Protein AF-0000000070119439 (afdb_homodimer)

Organism: Actinoplanes teichomyceticus (NCBI:txid1867)

Structure (mmCIF, N/CA/C/O backbone):
data_AF-0000000070119439-model_v1
#
loop_
_entity.id
_entity.type
_entity.pdbx_description
1 polymer 'PAS domain-containing protein'
#
loop_
_atom_site.group_PDB
_atom_site.id
_atom_site.type_symbol
_atom_site.label_atom_id
_atom_site.label_alt_id
_atom_site.label_comp_id
_atom_site.label_asym_id
_atom_site.label_entity_id
_atom_site.label_seq_id
_atom_site.pdbx_PDB_ins_code
_atom_site.Cartn_x
_atom_site.Cartn_y
_atom_site.Cartn_z
_atom_site.occupancy
_atom_site.B_iso_or_equiv
_atom_site.auth_seq_id
_atom_site.auth_comp_id
_atom_site.auth_asym_id
_atom_site.auth_atom_id
_atom_site.pdbx_PDB_model_num
ATOM 1 N N . MET A 1 1 ? -33.312 -1.117 -71.625 1 25.64 1 MET A N 1
ATOM 2 C CA . MET A 1 1 ? -32.188 -0.445 -70.938 1 25.64 1 MET A CA 1
ATOM 3 C C . MET A 1 1 ? -32.531 -0.223 -69.5 1 25.64 1 MET A C 1
ATOM 5 O O . MET A 1 1 ? -33.406 0.588 -69.125 1 25.64 1 MET A O 1
ATOM 9 N N . ALA A 1 2 ? -32.625 -1.295 -68.688 1 28.2 2 ALA A N 1
ATOM 10 C CA . ALA A 1 2 ? -33.094 -1.502 -67.312 1 28.2 2 ALA A CA 1
ATOM 11 C C . ALA A 1 2 ? -32.281 -0.665 -66.312 1 28.2 2 ALA A C 1
ATOM 13 O O . ALA A 1 2 ? -31.047 -0.617 -66.375 1 28.2 2 ALA A O 1
ATOM 14 N N . HIS A 1 3 ? -32.719 0.552 -66.062 1 30.58 3 HIS A N 1
ATOM 15 C CA . HIS A 1 3 ? -32.156 1.55 -65.188 1 30.58 3 HIS A CA 1
ATOM 16 C C . HIS A 1 3 ? -32.125 1.046 -63.75 1 30.58 3 HIS A C 1
ATOM 18 O O . HIS A 1 3 ? -33.156 0.733 -63.156 1 30.58 3 HIS A O 1
ATOM 24 N N . VAL A 1 4 ? -31.188 0.163 -63.406 1 26.95 4 VAL A N 1
ATOM 25 C CA . VAL A 1 4 ? -31.062 -0.294 -62.031 1 26.95 4 VAL A CA 1
ATOM 26 C C . VAL A 1 4 ? -30.719 0.888 -61.125 1 26.95 4 VAL A C 1
ATOM 28 O O . VAL A 1 4 ? -29.766 1.619 -61.375 1 26.95 4 VAL A O 1
ATOM 31 N N . GLU A 1 5 ? -31.766 1.51 -60.562 1 30.19 5 GLU A N 1
ATOM 32 C CA . GLU A 1 5 ? -31.594 2.559 -59.562 1 30.19 5 GLU A CA 1
ATOM 33 C C . GLU A 1 5 ? -30.859 2.039 -58.344 1 30.19 5 GLU A C 1
ATOM 35 O O . GLU A 1 5 ? -31.281 1.062 -57.719 1 30.19 5 GLU A O 1
ATOM 40 N N . LEU A 1 6 ? -29.484 2.094 -58.312 1 25.62 6 LEU A N 1
ATOM 41 C CA . LEU A 1 6 ? -28.625 1.765 -57.188 1 25.62 6 LEU A CA 1
ATOM 42 C C . LEU A 1 6 ? -28.922 2.654 -56 1 25.62 6 LEU A C 1
ATOM 44 O O . LEU A 1 6 ? -28.891 3.883 -56.094 1 25.62 6 LEU A O 1
ATOM 48 N N . SER A 1 7 ? -30.047 2.41 -55.281 1 28.64 7 SER A N 1
ATOM 49 C CA . SER A 1 7 ? -30.312 3.172 -54.062 1 28.64 7 SER A CA 1
ATOM 50 C C . SER A 1 7 ? -29.188 3.006 -53.062 1 28.64 7 SER A C 1
ATOM 52 O O . SER A 1 7 ? -28.875 1.886 -52.656 1 28.64 7 SER A O 1
ATOM 54 N N . LEU A 1 8 ? -28.078 3.736 -53.156 1 29.22 8 LEU A N 1
ATOM 55 C CA . LEU A 1 8 ? -27.016 3.746 -52.188 1 29.22 8 LEU A CA 1
ATOM 56 C C . LEU A 1 8 ? -27.562 4.031 -50.781 1 29.22 8 LEU A C 1
ATOM 58 O O . LEU A 1 8 ? -28.219 5.055 -50.562 1 29.22 8 LEU A O 1
ATOM 62 N N . SER A 1 9 ? -28.062 3.031 -50.094 1 31.61 9 SER A N 1
ATOM 63 C CA . SER A 1 9 ? -28.594 3.123 -48.75 1 31.61 9 SER A CA 1
ATOM 64 C C . SER A 1 9 ? -27.766 4.082 -47.906 1 31.61 9 SER A C 1
ATOM 66 O O . SER A 1 9 ? -26.641 4.441 -48.281 1 31.61 9 SER A O 1
ATOM 68 N N . GLY A 1 10 ? -28.125 4.215 -46.5 1 31.44 10 GLY A N 1
ATOM 69 C CA . GLY A 1 10 ? -28.141 5.074 -45.312 1 31.44 10 GLY A CA 1
ATOM 70 C C . GLY A 1 10 ? -26.766 5.273 -44.719 1 31.44 10 GLY A C 1
ATOM 71 O O . GLY A 1 10 ? -25.969 4.328 -44.625 1 31.44 10 GLY A O 1
ATOM 72 N N . ALA A 1 11 ? -26.109 6.438 -44.938 1 31.89 11 ALA A N 1
ATOM 73 C CA . ALA A 1 11 ? -24.922 6.977 -44.281 1 31.89 11 ALA A CA 1
ATOM 74 C C . ALA A 1 11 ? -24.969 6.695 -42.781 1 31.89 11 ALA A C 1
ATOM 76 O O . ALA A 1 11 ? -25.938 7.016 -42.125 1 31.89 11 ALA A O 1
ATOM 77 N N . PHE A 1 12 ? -24.516 5.516 -42.344 1 33.81 12 PHE A N 1
ATOM 78 C CA . PHE A 1 12 ? -24.25 5.305 -40.906 1 33.81 12 PHE A CA 1
ATOM 79 C C . PHE A 1 12 ? -23.562 6.512 -40.312 1 33.81 12 PHE A C 1
ATOM 81 O O . PHE A 1 12 ? -22.406 6.816 -40.656 1 33.81 12 PHE A O 1
ATOM 88 N N . VAL A 1 13 ? -24.188 7.633 -40.062 1 35.53 13 VAL A N 1
ATOM 89 C CA . VAL A 1 13 ? -23.594 8.68 -39.25 1 35.53 13 VAL A CA 1
ATOM 90 C C . VAL A 1 13 ? -23.141 8.086 -37.906 1 35.53 13 VAL A C 1
ATOM 92 O O . VAL A 1 13 ? -23.938 7.434 -37.219 1 35.53 13 VAL A O 1
ATOM 95 N N . PRO A 1 14 ? -21.938 7.781 -37.812 1 34.03 14 PRO A N 1
ATOM 96 C CA . PRO A 1 14 ? -21.531 7.402 -36.438 1 34.03 14 PRO A CA 1
ATOM 97 C C . PRO A 1 14 ? -22.125 8.312 -35.375 1 34.03 14 PRO A C 1
ATOM 99 O O . PRO A 1 14 ? -22.172 9.531 -35.562 1 34.03 14 PRO A O 1
ATOM 102 N N . GLN A 1 15 ? -23.281 7.93 -34.875 1 36.09 15 GLN A N 1
ATOM 103 C CA . GLN A 1 15 ? -23.781 8.688 -33.719 1 36.09 15 GLN A CA 1
ATOM 104 C C . GLN A 1 15 ? -22.641 9.094 -32.812 1 36.09 15 GLN A C 1
ATOM 106 O O . GLN A 1 15 ? -21.812 8.258 -32.406 1 36.09 15 GLN A O 1
ATOM 111 N N . ALA A 1 16 ? -22.156 10.266 -32.906 1 35.91 16 ALA A N 1
ATOM 112 C CA . ALA A 1 16 ? -21.266 10.867 -31.922 1 35.91 16 ALA A CA 1
ATOM 113 C C . ALA A 1 16 ? -21.641 10.438 -30.5 1 35.91 16 ALA A C 1
ATOM 115 O O . ALA A 1 16 ? -22.797 10.555 -30.094 1 35.91 16 ALA A O 1
ATOM 116 N N . ARG A 1 17 ? -21.031 9.297 -30.141 1 37.78 17 ARG A N 1
ATOM 117 C CA . ARG A 1 17 ? -21.25 8.977 -28.734 1 37.78 17 ARG A CA 1
ATOM 118 C C . ARG A 1 17 ? -21.359 10.25 -27.891 1 37.78 17 ARG A C 1
ATOM 120 O O . ARG A 1 17 ? -20.688 11.242 -28.172 1 37.78 17 ARG A O 1
ATOM 127 N N . THR A 1 18 ? -22.5 10.633 -27.391 1 40.69 18 THR A N 1
ATOM 128 C CA . THR A 1 18 ? -22.703 11.82 -26.562 1 40.69 18 THR A CA 1
ATOM 129 C C . THR A 1 18 ? -21.594 11.961 -25.531 1 40.69 18 THR A C 1
ATOM 131 O O . THR A 1 18 ? -21.078 10.969 -25.031 1 40.69 18 THR A O 1
ATOM 134 N N . PRO A 1 19 ? -20.969 13.023 -25.375 1 39.22 19 PRO A N 1
ATOM 135 C CA . PRO A 1 19 ? -19.984 13.312 -24.328 1 39.22 19 PRO A CA 1
ATOM 136 C C . PRO A 1 19 ? -20.375 12.711 -22.969 1 39.22 19 PRO A C 1
ATOM 138 O O . PRO A 1 19 ? -19.5 12.516 -22.109 1 39.22 19 PRO A O 1
ATOM 141 N N . ALA A 1 20 ? -21.609 12.555 -22.734 1 41.03 20 ALA A N 1
ATOM 142 C CA . ALA A 1 20 ? -22.078 11.992 -21.469 1 41.03 20 ALA A CA 1
ATOM 143 C C . ALA A 1 20 ? -21.641 10.539 -21.312 1 41.03 20 ALA A C 1
ATOM 145 O O . ALA A 1 20 ? -21.703 9.984 -20.219 1 41.03 20 ALA A O 1
ATOM 146 N N . GLU A 1 21 ? -21.625 9.789 -22.375 1 39.44 21 GLU A N 1
ATOM 147 C CA . GLU A 1 21 ? -21.188 8.406 -22.219 1 39.44 21 GLU A CA 1
ATOM 148 C C . GLU A 1 21 ? -19.703 8.328 -21.922 1 39.44 21 GLU A C 1
ATOM 150 O O . GLU A 1 21 ? -19.031 7.379 -22.328 1 39.44 21 GLU A O 1
ATOM 155 N N . ALA A 1 22 ? -19 9.375 -21.844 1 44.81 22 ALA A N 1
ATOM 156 C CA . ALA A 1 22 ? -17.641 9.25 -21.312 1 44.81 22 ALA A CA 1
ATOM 157 C C . ALA A 1 22 ? -17.594 8.227 -20.188 1 44.81 22 ALA A C 1
ATOM 159 O O . ALA A 1 22 ? -18.266 8.383 -19.156 1 44.81 22 ALA A O 1
ATOM 160 N N . GLU A 1 23 ? -17.594 6.941 -20.594 1 48.41 23 GLU A N 1
ATOM 161 C CA . GLU A 1 23 ? -17.562 5.789 -19.688 1 48.41 23 GLU A CA 1
ATOM 162 C C . GLU A 1 23 ? -16.844 6.129 -18.391 1 48.41 23 GLU A C 1
ATOM 164 O O . GLU A 1 23 ? -15.664 6.504 -18.406 1 48.41 23 GLU A O 1
ATOM 169 N N . PHE A 1 24 ? -17.516 6.527 -17.391 1 64.56 24 PHE A N 1
ATOM 170 C CA . PHE A 1 24 ? -17.078 6.879 -16.047 1 64.56 24 PHE A CA 1
ATOM 171 C C . PHE A 1 24 ? -16.094 5.84 -15.508 1 64.56 24 PHE A C 1
ATOM 173 O O . PHE A 1 24 ? -16.469 4.676 -15.32 1 64.56 24 PHE A O 1
ATOM 180 N N . ILE A 1 25 ? -14.891 5.906 -15.898 1 78.81 25 ILE A N 1
ATOM 181 C CA . ILE A 1 25 ? -13.852 5.074 -15.305 1 78.81 25 ILE A CA 1
ATOM 182 C C . ILE A 1 25 ? -13.977 5.094 -13.781 1 78.81 25 ILE A C 1
ATOM 184 O O . ILE A 1 25 ? -13.961 6.16 -13.164 1 78.81 25 ILE A O 1
ATOM 188 N N . THR A 1 26 ? -14.312 3.871 -13.242 1 89.31 26 THR A N 1
ATOM 189 C CA . THR A 1 26 ? -14.43 3.738 -11.789 1 89.31 26 THR A CA 1
ATOM 190 C C . THR A 1 26 ? -13.078 3.902 -11.117 1 89.31 26 THR A C 1
ATOM 192 O O . THR A 1 26 ? -12.039 3.895 -11.789 1 89.31 26 THR A O 1
ATOM 195 N N . GLY A 1 27 ? -13.031 4.145 -9.789 1 94.56 27 GLY A N 1
ATOM 196 C CA . GLY A 1 27 ? -11.797 4.242 -9.023 1 94.56 27 GLY A CA 1
ATOM 197 C C . GLY A 1 27 ? -10.891 3.037 -9.195 1 94.56 27 GLY A C 1
ATOM 198 O O . GLY A 1 27 ? -9.703 3.184 -9.469 1 94.56 27 GLY A O 1
ATOM 199 N N . ILE A 1 28 ? -11.531 1.857 -9.164 1 96.94 28 ILE A N 1
ATOM 200 C CA . ILE A 1 28 ? -10.742 0.63 -9.242 1 96.94 28 ILE A CA 1
ATOM 201 C C . ILE A 1 28 ? -10.164 0.483 -10.648 1 96.94 28 ILE A C 1
ATOM 203 O O . ILE A 1 28 ? -9.047 -0.017 -10.82 1 96.94 28 ILE A O 1
ATOM 207 N N . GLU A 1 29 ? -10.867 0.887 -11.688 1 95.94 29 GLU A N 1
ATOM 208 C CA . GLU A 1 29 ? -10.359 0.835 -13.055 1 95.94 29 GLU A CA 1
ATOM 209 C C . GLU A 1 29 ? -9.18 1.783 -13.242 1 95.94 29 GLU A C 1
ATOM 211 O O . GLU A 1 29 ? -8.234 1.469 -13.969 1 95.94 29 GLU A O 1
ATOM 216 N N . ARG A 1 30 ? -9.234 2.922 -12.641 1 96.94 30 ARG A N 1
ATOM 217 C CA . ARG A 1 30 ? -8.117 3.865 -12.703 1 96.94 30 ARG A CA 1
ATOM 218 C C . ARG A 1 30 ? -6.867 3.271 -12.055 1 96.94 30 ARG A C 1
ATOM 220 O O . ARG A 1 30 ? -5.777 3.346 -12.625 1 96.94 30 ARG A O 1
ATOM 227 N N . TRP A 1 31 ? -7.023 2.693 -10.859 1 98.38 31 TRP A N 1
ATOM 228 C CA . TRP A 1 31 ? -5.914 1.998 -10.219 1 98.38 31 TRP A CA 1
ATOM 229 C C . TRP A 1 31 ? -5.379 0.884 -11.109 1 98.38 31 TRP A C 1
ATOM 231 O O . TRP A 1 31 ? -4.164 0.729 -11.258 1 98.38 31 TRP A O 1
ATOM 241 N N . ALA A 1 32 ? -6.328 0.119 -11.711 1 98.31 32 ALA A N 1
ATOM 242 C CA . ALA A 1 32 ? -5.938 -1.014 -12.547 1 98.31 32 ALA A CA 1
ATOM 243 C C . ALA A 1 32 ? -5.098 -0.555 -13.734 1 98.31 32 ALA A C 1
ATOM 245 O O . ALA A 1 32 ? -4.113 -1.207 -14.094 1 98.31 32 ALA A O 1
ATOM 246 N N . GLY A 1 33 ? -5.527 0.531 -14.328 1 97.75 33 GLY A N 1
ATOM 247 C CA . GLY A 1 33 ? -4.75 1.082 -15.422 1 97.75 33 GLY A CA 1
ATOM 248 C C . GLY A 1 33 ? -3.334 1.453 -15.023 1 97.75 33 GLY A C 1
ATOM 249 O O . GLY A 1 33 ? -2.389 1.23 -15.781 1 97.75 33 GLY A O 1
ATOM 250 N N . THR A 1 34 ? -3.152 1.983 -13.875 1 98.25 34 THR A N 1
ATOM 251 C CA . THR A 1 34 ? -1.841 2.385 -13.383 1 98.25 34 THR A CA 1
ATOM 252 C C . THR A 1 34 ? -1.005 1.164 -13.008 1 98.25 34 THR A C 1
ATOM 254 O O . THR A 1 34 ? 0.174 1.083 -13.359 1 98.25 34 THR A O 1
ATOM 257 N N . VAL A 1 35 ? -1.584 0.162 -12.398 1 98.56 35 VAL A N 1
ATOM 258 C CA . VAL A 1 35 ? -0.905 -1.052 -11.953 1 98.56 35 VAL A CA 1
ATOM 259 C C . VAL A 1 35 ? -0.393 -1.826 -13.164 1 98.56 35 VAL A C 1
ATOM 261 O O . VAL A 1 35 ? 0.712 -2.373 -13.141 1 98.56 35 VAL A O 1
ATOM 264 N N . ALA A 1 36 ? -1.146 -1.841 -14.219 1 98.06 36 ALA A N 1
ATOM 265 C CA . ALA A 1 36 ? -0.816 -2.635 -15.398 1 98.06 36 ALA A CA 1
ATOM 266 C C . ALA A 1 36 ? 0.527 -2.211 -15.992 1 98.06 36 ALA A C 1
ATOM 268 O O . ALA A 1 36 ? 1.204 -3.008 -16.641 1 98.06 36 ALA A O 1
ATOM 269 N N . VAL A 1 37 ? 0.935 -0.987 -15.688 1 97.19 37 VAL A N 1
ATOM 270 C CA . VAL A 1 37 ? 2.16 -0.5 -16.312 1 97.19 37 VAL A CA 1
ATOM 271 C C . VAL A 1 37 ? 3.166 -0.1 -15.234 1 97.19 37 VAL A C 1
ATOM 273 O O . VAL A 1 37 ? 4.16 0.571 -15.523 1 97.19 37 VAL A O 1
ATOM 276 N N . ALA A 1 38 ? 2.871 -0.435 -14.016 1 97.81 38 ALA A N 1
ATOM 277 C CA . ALA A 1 38 ? 3.701 -0.018 -12.891 1 97.81 38 ALA A CA 1
ATOM 278 C C . ALA A 1 38 ? 5.043 -0.745 -12.898 1 97.81 38 ALA A C 1
ATOM 280 O O . ALA A 1 38 ? 5.121 -1.911 -13.289 1 97.81 38 ALA A O 1
ATOM 281 N N . ASP A 1 39 ? 6.062 -0.033 -12.438 1 97.25 39 ASP A N 1
ATOM 282 C CA . ASP A 1 39 ? 7.371 -0.646 -12.242 1 97.25 39 ASP A CA 1
ATOM 283 C C . ASP A 1 39 ? 7.41 -1.473 -10.961 1 97.25 39 ASP A C 1
ATOM 285 O O . ASP A 1 39 ? 8.164 -2.445 -10.867 1 97.25 39 ASP A O 1
ATOM 289 N N . GLU A 1 40 ? 6.672 -1.066 -9.945 1 98 40 GLU A N 1
ATOM 290 C CA . GLU A 1 40 ? 6.59 -1.784 -8.672 1 98 40 GLU A CA 1
ATOM 291 C C . GLU A 1 40 ? 5.871 -3.119 -8.836 1 98 40 GLU A C 1
ATOM 293 O O . GLU A 1 40 ? 4.883 -3.211 -9.57 1 98 40 GLU A O 1
ATOM 298 N N . PRO A 1 41 ? 6.344 -4.199 -8.211 1 98.31 41 PRO A N 1
ATOM 299 C CA . PRO A 1 41 ? 5.531 -5.414 -8.164 1 98.31 41 PRO A CA 1
ATOM 300 C C . PRO A 1 41 ? 4.219 -5.219 -7.406 1 98.31 41 PRO A C 1
ATOM 302 O O . PRO A 1 41 ? 4.223 -5.074 -6.184 1 98.31 41 PRO A O 1
ATOM 305 N N . CYS A 1 42 ? 3.113 -5.215 -8.133 1 98.81 42 CYS A N 1
ATOM 306 C CA . CYS A 1 42 ? 1.818 -4.953 -7.516 1 98.81 42 CYS A CA 1
ATOM 307 C C . CYS A 1 42 ? 0.689 -5.57 -8.336 1 98.81 42 CYS A C 1
ATOM 309 O O . CYS A 1 42 ? 0.88 -5.914 -9.5 1 98.81 42 CYS A O 1
ATOM 311 N N . LEU A 1 43 ? -0.477 -5.758 -7.68 1 98.88 43 LEU A N 1
ATOM 312 C CA . LEU A 1 43 ? -1.652 -6.316 -8.336 1 98.88 43 LEU A CA 1
ATOM 313 C C . LEU A 1 43 ? -2.934 -5.801 -7.691 1 98.88 43 LEU A C 1
ATOM 315 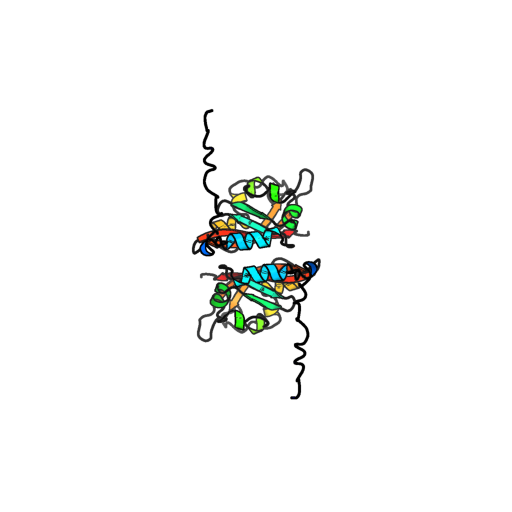O O . LEU A 1 43 ? -2.9 -5.246 -6.59 1 98.88 43 LEU A O 1
ATOM 319 N N . ILE A 1 44 ? -4.039 -5.914 -8.391 1 98.88 44 ILE A N 1
ATOM 320 C CA . ILE A 1 44 ? -5.371 -5.566 -7.91 1 98.88 44 ILE A CA 1
ATOM 321 C C . ILE A 1 44 ? -6.285 -6.785 -8 1 98.88 44 ILE A C 1
ATOM 323 O O . ILE A 1 44 ? -6.328 -7.465 -9.031 1 98.88 44 ILE A O 1
ATOM 327 N N . LEU A 1 45 ? -6.91 -7.043 -6.922 1 98.88 45 LEU A N 1
ATOM 328 C CA . LEU A 1 45 ? -7.973 -8.039 -6.906 1 98.88 45 LEU A CA 1
ATOM 329 C C . LEU A 1 45 ? -9.344 -7.375 -6.891 1 98.88 45 LEU A C 1
ATOM 331 O O . LEU A 1 45 ? -9.508 -6.289 -6.328 1 98.88 45 LEU A O 1
ATOM 335 N N . ASP A 1 46 ? -10.328 -8.062 -7.508 1 98.38 46 ASP A N 1
ATOM 336 C CA . ASP A 1 46 ? -11.711 -7.668 -7.246 1 98.38 46 ASP A CA 1
ATOM 337 C C . ASP A 1 46 ? -12.203 -8.258 -5.926 1 98.38 46 ASP A C 1
ATOM 339 O O . ASP A 1 46 ? -11.445 -8.906 -5.203 1 98.38 46 ASP A O 1
ATOM 343 N N . ALA A 1 47 ? -13.453 -7.98 -5.609 1 97.94 47 ALA A N 1
ATOM 344 C CA . ALA A 1 47 ? -14.008 -8.367 -4.312 1 97.94 47 ALA A CA 1
ATOM 345 C C . ALA A 1 47 ? -14.055 -9.883 -4.164 1 97.94 47 ALA A C 1
ATOM 347 O O . ALA A 1 47 ? -14.078 -10.406 -3.045 1 97.94 47 ALA A O 1
ATOM 348 N N . GLY A 1 48 ? -14.031 -10.562 -5.223 1 97.38 48 GLY A N 1
ATOM 349 C CA . GLY A 1 48 ? -14.086 -12.016 -5.203 1 97.38 48 GLY A CA 1
ATOM 350 C C . GLY A 1 48 ? -12.719 -12.672 -5.188 1 97.38 48 GLY A C 1
ATOM 351 O O . GLY A 1 48 ? -12.609 -13.898 -5.125 1 97.38 48 GLY A O 1
ATOM 352 N N . GLY A 1 49 ? -11.664 -11.891 -5.289 1 98.31 49 GLY A N 1
ATOM 353 C CA . GLY A 1 49 ? -10.32 -12.43 -5.215 1 98.31 49 GLY A CA 1
ATOM 354 C C . GLY A 1 49 ? -9.711 -12.703 -6.578 1 98.31 49 GLY A C 1
ATOM 355 O O . GLY A 1 49 ? -8.656 -13.336 -6.676 1 98.31 49 GLY A O 1
ATOM 356 N N . ALA A 1 50 ? -10.383 -12.312 -7.637 1 98.62 50 ALA A N 1
ATOM 357 C CA . ALA A 1 50 ? -9.828 -12.461 -8.984 1 98.62 50 ALA A CA 1
ATOM 358 C C . ALA A 1 50 ? -8.867 -11.32 -9.305 1 98.62 50 ALA A C 1
ATOM 360 O O . ALA A 1 50 ? -9.109 -10.172 -8.938 1 98.62 50 ALA A O 1
ATOM 361 N N . ILE A 1 51 ? -7.871 -11.656 -10.07 1 98.75 51 ILE A N 1
ATOM 362 C CA . ILE A 1 51 ? -6.867 -10.672 -10.445 1 98.75 51 ILE A CA 1
ATOM 363 C C . ILE A 1 51 ? -7.43 -9.742 -11.516 1 98.75 51 ILE A C 1
ATOM 365 O O . ILE A 1 51 ? -7.805 -10.188 -12.602 1 98.75 51 ILE A O 1
ATOM 369 N N . LEU A 1 52 ? -7.512 -8.43 -11.273 1 98.62 52 LEU A N 1
ATOM 370 C CA . LEU A 1 52 ? -7.996 -7.43 -12.219 1 98.62 52 LEU A CA 1
ATOM 371 C C . LEU A 1 52 ? -6.836 -6.797 -12.977 1 98.62 52 LEU A C 1
ATOM 373 O O . LEU A 1 52 ? -7 -6.379 -14.125 1 98.62 52 LEU A O 1
ATOM 377 N N . ALA A 1 53 ? -5.738 -6.641 -12.344 1 98.69 53 ALA A N 1
ATOM 378 C CA . ALA A 1 53 ? -4.512 -6.09 -12.914 1 98.69 53 ALA A CA 1
ATOM 379 C C . ALA A 1 53 ? -3.283 -6.621 -12.18 1 98.69 53 ALA A C 1
ATOM 381 O O . ALA A 1 53 ? -3.342 -6.91 -10.984 1 98.69 53 ALA A O 1
ATOM 382 N N . ILE A 1 54 ? -2.258 -6.738 -12.852 1 98.69 54 ILE A N 1
ATOM 383 C CA . ILE A 1 54 ? -0.969 -7.148 -12.305 1 98.69 54 ILE A CA 1
ATOM 384 C C . ILE A 1 54 ? 0.161 -6.492 -13.094 1 98.69 54 ILE A C 1
ATOM 386 O O . ILE A 1 54 ? 0.107 -6.422 -14.328 1 98.69 54 ILE A O 1
ATOM 390 N N . SER A 1 55 ? 1.103 -5.949 -12.383 1 98.25 55 SER A N 1
ATOM 391 C CA . SER A 1 55 ? 2.24 -5.355 -13.07 1 98.25 55 SER A CA 1
ATOM 392 C C . SER A 1 55 ? 3.154 -6.426 -13.656 1 98.25 55 SER A C 1
ATOM 394 O O . SER A 1 55 ? 3.195 -7.555 -13.156 1 98.25 55 SER A O 1
ATOM 396 N N . PRO A 1 56 ? 3.879 -6.051 -14.742 1 97.19 56 PRO A N 1
ATOM 397 C CA . PRO A 1 56 ? 4.832 -7.016 -15.297 1 97.19 56 PRO A CA 1
ATOM 398 C C . PRO A 1 56 ? 5.84 -7.512 -14.266 1 97.19 56 PRO A C 1
ATOM 400 O O . PRO A 1 56 ? 6.141 -8.703 -14.211 1 97.19 56 PRO A O 1
ATOM 403 N N . SER A 1 57 ? 6.371 -6.59 -13.438 1 96.81 57 SER A N 1
ATOM 404 C CA . SER A 1 57 ? 7.348 -6.969 -12.422 1 96.81 57 SER A CA 1
ATOM 405 C C . SER A 1 57 ? 6.742 -7.922 -11.398 1 96.81 57 SER A C 1
ATOM 407 O O . SER A 1 57 ? 7.434 -8.805 -10.883 1 96.81 57 SER A O 1
ATOM 409 N N . CYS A 1 58 ? 5.5 -7.777 -11.102 1 97.75 58 CYS A N 1
ATOM 410 C CA . CYS A 1 58 ? 4.82 -8.672 -10.172 1 97.75 58 CYS A CA 1
ATOM 411 C C . CYS A 1 58 ? 4.641 -10.055 -10.781 1 97.75 58 CYS A C 1
ATOM 413 O O . CYS A 1 58 ? 4.875 -11.07 -10.117 1 97.75 58 CYS A O 1
ATOM 415 N N . SER A 1 59 ? 4.191 -10.086 -11.984 1 97 59 SER A N 1
ATOM 416 C CA . SER A 1 59 ? 4.039 -11.352 -12.688 1 97 59 SER A CA 1
ATOM 417 C C . SER A 1 59 ? 5.355 -12.117 -12.75 1 97 59 SER A C 1
ATOM 419 O O . SER A 1 59 ? 5.391 -13.328 -12.523 1 97 59 SER A O 1
ATOM 421 N N . GLU A 1 60 ? 6.359 -11.414 -13.055 1 94.69 60 GLU A N 1
ATOM 422 C CA . GLU A 1 60 ? 7.684 -12.016 -13.086 1 94.69 60 GLU A CA 1
ATOM 423 C C . GLU A 1 60 ? 8.102 -12.531 -11.711 1 94.69 60 GLU A C 1
ATOM 425 O O . GLU A 1 60 ? 8.562 -13.664 -11.578 1 94.69 60 GLU A O 1
ATOM 430 N N . LEU A 1 61 ? 7.926 -11.742 -10.695 1 95.75 61 LEU A N 1
ATOM 431 C CA . LEU A 1 61 ? 8.289 -12.086 -9.32 1 95.75 61 LEU A CA 1
ATOM 432 C C . LEU A 1 61 ? 7.598 -13.375 -8.883 1 95.75 61 LEU A C 1
ATOM 434 O O . LEU A 1 61 ? 8.234 -14.258 -8.305 1 95.75 61 LEU A O 1
ATOM 438 N N . LEU A 1 62 ? 6.312 -13.453 -9.227 1 95.94 62 LEU A N 1
ATOM 439 C CA . LEU A 1 62 ? 5.496 -14.555 -8.734 1 95.94 62 LEU A CA 1
ATOM 440 C C . LEU A 1 62 ? 5.523 -15.734 -9.703 1 95.94 62 LEU A C 1
ATOM 442 O O . LEU A 1 62 ? 4.91 -16.766 -9.445 1 95.94 62 LEU A O 1
ATOM 446 N N . GLY A 1 63 ? 6.215 -15.539 -10.828 1 93.38 63 GLY A N 1
ATOM 447 C CA . GLY A 1 63 ? 6.34 -16.609 -11.812 1 93.38 63 GLY A CA 1
ATOM 448 C C . GLY A 1 63 ? 5.043 -16.891 -12.547 1 93.38 63 GLY A C 1
ATOM 449 O O . GLY A 1 63 ? 4.711 -18.062 -12.789 1 93.38 63 GLY A O 1
ATOM 450 N N . LEU A 1 64 ? 4.281 -15.922 -12.859 1 92.5 64 LEU A N 1
ATOM 451 C CA . LEU A 1 64 ? 2.965 -16.125 -13.453 1 92.5 64 LEU A CA 1
ATOM 452 C C . LEU A 1 64 ? 3.027 -15.992 -14.977 1 92.5 64 LEU A C 1
ATOM 454 O O . LEU A 1 64 ? 2.006 -16.109 -15.656 1 92.5 64 LEU A O 1
ATOM 458 N N . GLY A 1 65 ? 4.188 -15.844 -15.547 1 89.25 65 GLY A N 1
ATOM 459 C CA . GLY A 1 65 ? 4.289 -15.664 -16.984 1 89.25 65 GLY A CA 1
ATOM 460 C C . GLY A 1 65 ? 3.781 -14.312 -17.453 1 89.25 65 GLY A C 1
ATOM 461 O O . GLY A 1 65 ? 4.031 -13.289 -16.812 1 89.25 65 GLY A O 1
ATOM 462 N N . LYS A 1 66 ? 3.084 -14.359 -18.625 1 91.75 66 LYS A N 1
ATOM 463 C CA . LYS A 1 66 ? 2.535 -13.109 -19.141 1 91.75 66 LYS A CA 1
ATOM 464 C C . LYS A 1 66 ? 1.359 -12.625 -18.297 1 91.75 66 LYS A C 1
ATOM 466 O O . LYS A 1 66 ? 0.453 -13.398 -17.984 1 91.75 66 LYS A O 1
ATOM 471 N N . PRO A 1 67 ? 1.353 -11.312 -17.969 1 90.38 67 PRO A N 1
ATOM 472 C CA . PRO A 1 67 ? 0.272 -10.773 -17.141 1 90.38 67 PRO A CA 1
ATOM 473 C C . PRO A 1 67 ? -1.114 -11.148 -17.672 1 90.38 67 PRO A C 1
ATOM 475 O O . PRO A 1 67 ? -1.995 -11.508 -16.875 1 90.38 67 PRO A O 1
ATOM 478 N N . ALA A 1 68 ? -1.338 -11.141 -18.875 1 89.69 68 ALA A N 1
ATOM 479 C CA . ALA A 1 68 ? -2.637 -11.391 -19.5 1 89.69 68 ALA A CA 1
ATOM 480 C C . ALA A 1 68 ? -3.168 -12.766 -19.125 1 89.69 68 ALA A C 1
ATOM 482 O O . ALA A 1 68 ? -4.379 -12.969 -19.016 1 89.69 68 ALA A O 1
ATOM 483 N N . GLU A 1 69 ? -2.309 -13.695 -18.875 1 92.25 69 GLU A N 1
ATOM 484 C CA . GLU A 1 69 ? -2.701 -15.07 -18.594 1 92.25 69 GLU A CA 1
ATOM 485 C C . GLU A 1 69 ? -3.266 -15.203 -17.188 1 92.25 69 GLU A C 1
ATOM 487 O O . GLU A 1 69 ? -4.004 -16.156 -16.891 1 92.25 69 GLU A O 1
ATOM 492 N N . ALA A 1 70 ? -2.916 -14.258 -16.344 1 94.69 70 ALA A N 1
ATOM 493 C CA . ALA A 1 70 ? -3.332 -14.32 -14.938 1 94.69 70 ALA A CA 1
ATOM 494 C C . ALA A 1 70 ? -4.641 -13.562 -14.719 1 94.69 70 ALA A C 1
ATOM 496 O O . ALA A 1 70 ? -5.332 -13.781 -13.727 1 94.69 70 ALA A O 1
ATOM 497 N N . LEU A 1 71 ? -5.035 -12.703 -15.609 1 97.5 71 LEU A N 1
ATOM 498 C CA . LEU A 1 71 ? -6.184 -11.82 -15.422 1 97.5 71 LEU A CA 1
ATOM 499 C C . LEU A 1 71 ? -7.48 -12.625 -15.352 1 97.5 71 LEU A C 1
ATOM 501 O O . LEU A 1 71 ? -7.672 -13.57 -16.109 1 97.5 71 LEU A O 1
ATOM 505 N N . GLY A 1 72 ? -8.312 -12.273 -14.438 1 97.69 72 GLY A N 1
ATOM 506 C CA . GLY A 1 72 ? -9.625 -12.883 -14.289 1 97.69 72 GLY A CA 1
ATOM 507 C C . GLY A 1 72 ? -9.609 -14.133 -13.43 1 97.69 72 GLY A C 1
ATOM 508 O O . GLY A 1 72 ? -10.664 -14.609 -13 1 97.69 72 GLY A O 1
ATOM 509 N N . LYS A 1 73 ? -8.469 -14.695 -13.188 1 97.5 73 LYS A N 1
ATOM 510 C CA . LYS A 1 73 ? -8.344 -15.891 -12.367 1 97.5 73 LYS A CA 1
ATOM 511 C C . LYS A 1 73 ? -8.234 -15.539 -10.883 1 97.5 73 LYS A C 1
ATOM 513 O O . LYS A 1 73 ? -7.699 -14.484 -10.531 1 97.5 73 LYS A O 1
ATOM 518 N N . ARG A 1 74 ? -8.727 -16.469 -10.047 1 97.38 74 ARG A N 1
ATOM 519 C CA . ARG A 1 74 ? -8.562 -16.281 -8.609 1 97.38 74 ARG A CA 1
ATOM 520 C C . ARG A 1 74 ? -7.09 -16.359 -8.219 1 97.38 74 ARG A C 1
ATOM 522 O O . ARG A 1 74 ? -6.359 -17.234 -8.68 1 97.38 74 ARG A O 1
ATOM 529 N N . LEU A 1 75 ? -6.664 -15.43 -7.336 1 97.69 75 LEU A N 1
ATOM 530 C CA . LEU A 1 75 ? -5.266 -15.352 -6.934 1 97.69 75 LEU A CA 1
ATOM 531 C C . LEU A 1 75 ? -4.789 -16.672 -6.348 1 97.69 75 LEU A C 1
ATOM 533 O O . LEU A 1 75 ? -3.725 -17.172 -6.715 1 97.69 75 LEU A O 1
ATOM 537 N N . THR A 1 76 ? -5.598 -17.266 -5.465 1 96.19 76 THR A N 1
ATOM 538 C CA . THR A 1 76 ? -5.211 -18.484 -4.754 1 96.19 76 THR A CA 1
ATOM 539 C C . THR A 1 76 ? -5.168 -19.688 -5.703 1 96.19 76 THR A C 1
ATOM 541 O O . THR A 1 76 ? -4.551 -20.703 -5.395 1 96.19 76 THR A O 1
ATOM 544 N N . ALA A 1 77 ? -5.855 -19.594 -6.836 1 93.44 77 ALA A N 1
ATOM 545 C CA . ALA A 1 77 ? -5.816 -20.656 -7.844 1 93.44 77 ALA A CA 1
ATOM 546 C C . ALA A 1 77 ? -4.621 -20.469 -8.781 1 93.44 77 ALA A C 1
ATOM 548 O O . ALA A 1 77 ? -4.215 -21.422 -9.461 1 93.44 77 ALA A O 1
ATOM 549 N N . THR A 1 78 ? -4.117 -19.297 -8.859 1 94.19 78 THR A N 1
ATOM 550 C CA . THR A 1 78 ? -3.043 -18.953 -9.781 1 94.19 78 THR A CA 1
ATOM 551 C C . THR A 1 78 ? -1.681 -19.172 -9.125 1 94.19 78 THR A C 1
ATOM 553 O O . THR A 1 78 ? -0.73 -19.594 -9.789 1 94.19 78 THR A O 1
ATOM 556 N N . LEU A 1 79 ? -1.613 -18.969 -7.84 1 95.25 79 LEU A N 1
ATOM 557 C CA . LEU A 1 79 ? -0.354 -19.094 -7.113 1 95.25 79 LEU A CA 1
ATOM 558 C C . LEU A 1 79 ? -0.223 -20.469 -6.469 1 95.25 79 LEU A C 1
ATOM 560 O O . LEU A 1 79 ? -1.204 -21.016 -5.965 1 95.25 79 LEU A O 1
ATOM 564 N N . GLN A 1 80 ? 0.916 -21.031 -6.508 1 94.56 80 GLN A N 1
ATOM 565 C CA . GLN A 1 80 ? 1.24 -22.156 -5.637 1 94.56 80 GLN A CA 1
ATOM 566 C C . GLN A 1 80 ? 1.736 -21.672 -4.277 1 94.56 80 GLN A C 1
ATOM 568 O O . GLN A 1 80 ? 2.943 -21.531 -4.062 1 94.56 80 GLN A O 1
ATOM 573 N N . LEU A 1 81 ? 0.826 -21.422 -3.389 1 96.88 81 LEU A N 1
ATOM 574 C CA . LEU A 1 81 ? 1.137 -20.953 -2.041 1 96.88 81 LEU A CA 1
ATOM 575 C C . LEU A 1 81 ? 1.564 -22.125 -1.152 1 96.88 81 LEU A C 1
ATOM 577 O O . LEU A 1 81 ? 0.951 -23.188 -1.186 1 96.88 81 LEU A O 1
ATOM 581 N N . ILE A 1 82 ? 2.588 -21.906 -0.398 1 96.94 82 ILE A N 1
ATOM 582 C CA . ILE A 1 82 ? 3.051 -22.938 0.522 1 96.94 82 ILE A CA 1
ATOM 583 C C . ILE A 1 82 ? 3.189 -22.344 1.926 1 96.94 82 ILE A C 1
ATOM 585 O O . ILE A 1 82 ? 3.219 -21.125 2.098 1 96.94 82 ILE A O 1
ATOM 589 N N . ASP A 1 83 ? 3.137 -23.25 2.914 1 95.75 83 ASP A N 1
ATOM 590 C CA . ASP A 1 83 ? 3.227 -22.781 4.293 1 95.75 83 ASP A CA 1
ATOM 591 C C . ASP A 1 83 ? 4.676 -22.516 4.695 1 95.75 83 ASP A C 1
ATOM 593 O O . ASP A 1 83 ? 5.59 -22.672 3.879 1 95.75 83 ASP A O 1
ATOM 597 N N . PHE A 1 84 ? 4.875 -22.062 5.902 1 94.31 84 PHE A N 1
ATOM 598 C CA . PHE A 1 84 ? 6.203 -21.641 6.332 1 94.31 84 PHE A CA 1
ATOM 599 C C . PHE A 1 84 ? 6.875 -22.75 7.145 1 94.31 84 PHE A C 1
ATOM 601 O O . PHE A 1 84 ? 7.902 -22.516 7.785 1 94.31 84 PHE A O 1
ATOM 608 N N . THR A 1 85 ? 6.344 -23.922 7.09 1 92.44 85 THR A N 1
ATOM 609 C CA . THR A 1 85 ? 6.969 -25.047 7.781 1 92.44 85 THR A CA 1
ATOM 610 C C . THR A 1 85 ? 8.133 -25.609 6.961 1 92.44 85 THR A C 1
ATOM 612 O O . THR A 1 85 ? 8.289 -25.266 5.789 1 92.44 85 THR A O 1
ATOM 615 N N . ALA A 1 86 ? 8.922 -26.469 7.613 1 91.62 86 ALA A N 1
ATOM 616 C CA . ALA A 1 86 ? 10.047 -27.094 6.941 1 91.62 86 ALA A CA 1
ATOM 617 C C . ALA A 1 86 ? 9.578 -27.938 5.762 1 91.62 86 ALA A C 1
ATOM 619 O O . ALA A 1 86 ? 10.273 -28.047 4.746 1 91.62 86 ALA A O 1
ATOM 620 N N . GLY A 1 87 ? 8.406 -28.469 5.836 1 91.88 87 GLY A N 1
ATOM 621 C CA . GLY A 1 87 ? 7.852 -29.328 4.801 1 91.88 87 GLY A CA 1
ATOM 622 C C . GLY A 1 87 ? 7.34 -28.562 3.596 1 91.88 87 GLY A C 1
ATOM 623 O O . GLY A 1 87 ? 7.129 -29.141 2.529 1 91.88 87 GLY A O 1
ATOM 624 N N . ALA A 1 88 ? 7.148 -27.281 3.809 1 92.31 88 ALA A N 1
ATOM 625 C CA . ALA A 1 88 ? 6.676 -26.422 2.729 1 92.31 88 ALA A CA 1
ATOM 626 C C . ALA A 1 88 ? 5.445 -27.016 2.051 1 92.31 88 ALA A C 1
ATOM 628 O O . ALA A 1 88 ? 5.402 -27.141 0.823 1 92.31 88 ALA A O 1
ATOM 629 N N . GLY A 1 89 ? 4.441 -27.375 2.791 1 94.38 89 GLY A N 1
ATOM 630 C CA . GLY A 1 89 ? 3.207 -27.922 2.252 1 94.38 89 GLY A CA 1
ATOM 631 C C . GLY A 1 89 ? 2.287 -26.859 1.669 1 94.38 89 GLY A C 1
ATOM 632 O O . GLY A 1 89 ? 2.451 -25.672 1.938 1 94.38 89 GLY A O 1
ATOM 633 N N . PRO A 1 90 ? 1.401 -27.344 0.813 1 95.12 90 PRO A N 1
ATOM 634 C CA . PRO A 1 90 ? 0.46 -26.375 0.243 1 95.12 90 PRO A CA 1
ATOM 635 C C . PRO A 1 90 ? -0.326 -25.609 1.311 1 95.12 90 PRO A C 1
ATOM 637 O O . PRO A 1 90 ? -0.706 -26.188 2.332 1 95.12 90 PRO A O 1
ATOM 640 N N . LEU A 1 91 ? -0.388 -24.234 1.123 1 94.81 91 LEU A N 1
ATOM 641 C CA . LEU A 1 91 ? -1.264 -23.438 1.975 1 94.81 91 LEU A CA 1
ATOM 642 C C . LEU A 1 91 ? -2.725 -23.641 1.583 1 94.81 91 LEU A C 1
ATOM 644 O O . LEU A 1 91 ? -3.152 -23.188 0.52 1 94.81 91 LEU A O 1
ATOM 648 N N . GLU A 1 92 ? -3.477 -24.328 2.41 1 88.88 92 GLU A N 1
ATOM 649 C CA . GLU A 1 92 ? -4.863 -24.656 2.09 1 88.88 92 GLU A CA 1
ATOM 650 C C . GLU A 1 92 ? -5.82 -23.609 2.65 1 88.88 92 GLU A C 1
ATOM 652 O O . GLU A 1 92 ? -5.434 -22.797 3.502 1 88.88 92 GLU A O 1
ATOM 657 N N . GLU A 1 93 ? -7.039 -23.656 2.029 1 85.75 93 GLU A N 1
ATOM 658 C CA . GLU A 1 93 ? -8.102 -22.922 2.711 1 85.75 93 GLU A CA 1
ATOM 659 C C . GLU A 1 93 ? -8.352 -23.484 4.105 1 85.75 93 GLU A C 1
ATOM 661 O O . GLU A 1 93 ? -8.289 -24.703 4.312 1 85.75 93 GLU A O 1
ATOM 666 N N . PRO A 1 94 ? -8.531 -22.75 5.094 1 91.12 94 PRO A N 1
ATOM 667 C CA . PRO A 1 94 ? -8.898 -21.328 5.109 1 91.12 94 PRO A CA 1
ATOM 668 C C . PRO A 1 94 ? -7.691 -20.391 5.18 1 91.12 94 PRO A C 1
ATOM 670 O O . PRO A 1 94 ? -7.828 -19.188 5.012 1 91.12 94 PRO A O 1
ATOM 673 N N . GLU A 1 95 ? -6.402 -20.953 5.363 1 94.12 95 GLU A N 1
ATOM 674 C CA . GLU A 1 95 ? -5.223 -20.109 5.566 1 94.12 95 GLU A CA 1
ATOM 675 C C . GLU A 1 95 ? -4.914 -19.281 4.324 1 94.12 95 GLU A C 1
ATOM 677 O O . GLU A 1 95 ? -4.465 -18.141 4.43 1 94.12 95 GLU A O 1
ATOM 682 N N . ALA A 1 96 ? -5.148 -19.891 3.209 1 95.75 96 ALA A N 1
ATOM 683 C CA . ALA A 1 96 ? -4.898 -19.188 1.951 1 95.75 96 ALA A CA 1
ATOM 684 C C . ALA A 1 96 ? -5.75 -17.922 1.848 1 95.75 96 ALA A C 1
ATOM 686 O O . ALA A 1 96 ? -5.363 -16.953 1.187 1 95.75 96 ALA A O 1
ATOM 687 N N . GLU A 1 97 ? -6.852 -17.938 2.541 1 95.5 97 GLU A N 1
ATOM 688 C CA . GLU A 1 97 ? -7.75 -16.781 2.516 1 95.5 97 GLU A CA 1
ATOM 689 C C . GLU A 1 97 ? -7.234 -15.664 3.412 1 95.5 97 GLU A C 1
ATOM 691 O O . GLU A 1 97 ? -7.766 -14.547 3.393 1 95.5 97 GLU A O 1
ATOM 696 N N . LEU A 1 98 ? -6.156 -15.945 4.148 1 97 98 LEU A N 1
ATOM 697 C CA . LEU A 1 98 ? -5.664 -14.992 5.137 1 97 98 LEU A CA 1
ATOM 698 C C . LEU A 1 98 ? -4.426 -14.266 4.621 1 97 98 LEU A C 1
ATOM 700 O O . LEU A 1 98 ? -3.814 -13.477 5.348 1 97 98 LEU A O 1
ATOM 704 N N . ILE A 1 99 ? -4.07 -14.539 3.359 1 98.38 99 ILE A N 1
ATOM 705 C CA . ILE A 1 99 ? -2.961 -13.773 2.807 1 98.38 99 ILE A CA 1
ATOM 706 C C . ILE A 1 99 ? -3.377 -12.312 2.639 1 98.38 99 ILE A C 1
ATOM 708 O O . ILE A 1 99 ? -4.562 -12.016 2.465 1 98.38 99 ILE A O 1
ATOM 712 N N . PRO A 1 100 ? -2.463 -11.391 2.592 1 98.81 100 PRO A N 1
ATOM 713 C CA . PRO A 1 100 ? -2.76 -9.961 2.725 1 98.81 100 PRO A CA 1
ATOM 714 C C . PRO A 1 100 ? -3.721 -9.453 1.649 1 98.81 100 PRO A C 1
ATOM 716 O O . PRO A 1 100 ? -4.672 -8.734 1.957 1 98.81 100 PRO A O 1
ATOM 719 N N . PRO A 1 101 ? -3.58 -9.859 0.37 1 98.88 101 PRO A N 1
ATOM 720 C CA . PRO A 1 101 ? -4.5 -9.32 -0.635 1 98.88 101 PRO A CA 1
ATOM 721 C C . PRO A 1 101 ? -5.957 -9.664 -0.346 1 98.88 101 PRO A C 1
ATOM 723 O O . PRO A 1 101 ? -6.848 -8.836 -0.557 1 98.88 101 PRO A O 1
ATOM 726 N N . LEU A 1 102 ? -6.16 -10.883 0.092 1 98.75 102 LEU A N 1
ATOM 727 C CA . LEU A 1 102 ? -7.527 -11.312 0.37 1 98.75 102 LEU A CA 1
ATOM 728 C C . LEU A 1 102 ? -7.992 -10.805 1.729 1 98.75 102 LEU A C 1
ATOM 730 O O . LEU A 1 102 ? -9.164 -10.445 1.896 1 98.75 102 LEU A O 1
ATOM 734 N N . LEU A 1 103 ? -7.094 -10.773 2.67 1 98.62 103 LEU A N 1
ATOM 735 C CA . LEU A 1 103 ? -7.402 -10.297 4.012 1 98.62 103 LEU A CA 1
ATOM 736 C C . LEU A 1 103 ? -7.875 -8.852 3.98 1 98.62 103 LEU A C 1
ATOM 738 O O . LEU A 1 103 ? -8.805 -8.477 4.703 1 98.62 103 LEU A O 1
ATOM 742 N N . ALA A 1 104 ? -7.242 -8.023 3.154 1 98.75 104 ALA A N 1
ATOM 743 C CA . ALA A 1 104 ? -7.617 -6.621 3.043 1 98.75 104 ALA A CA 1
ATOM 744 C C . ALA A 1 104 ? -9.055 -6.477 2.559 1 98.75 104 ALA A C 1
ATOM 746 O O . ALA A 1 104 ? -9.797 -5.605 3.027 1 98.75 104 ALA A O 1
ATOM 747 N N . VAL A 1 105 ? -9.43 -7.32 1.625 1 98.56 105 VAL A N 1
ATOM 748 C CA . VAL A 1 105 ? -10.805 -7.281 1.131 1 98.56 105 VAL A CA 1
ATOM 749 C C . VAL A 1 105 ? -11.766 -7.715 2.236 1 98.56 105 VAL A C 1
ATOM 751 O O . VAL A 1 105 ? -12.75 -7.027 2.52 1 98.56 105 VAL A O 1
ATOM 754 N N . ARG A 1 106 ? -11.469 -8.75 2.855 1 97.56 106 ARG A N 1
ATOM 755 C CA . ARG A 1 106 ? -12.359 -9.375 3.832 1 97.56 106 ARG A CA 1
ATOM 756 C C . ARG A 1 106 ? -12.547 -8.484 5.051 1 97.56 106 ARG A C 1
ATOM 758 O O . ARG A 1 106 ? -13.664 -8.328 5.551 1 97.56 106 ARG A O 1
ATOM 765 N N . THR A 1 107 ? -11.453 -7.938 5.582 1 97.12 107 THR A N 1
ATOM 766 C CA . THR A 1 107 ? -11.5 -7.176 6.824 1 97.12 107 THR A CA 1
ATOM 767 C C . THR A 1 107 ? -11.781 -5.699 6.539 1 97.12 107 THR A C 1
ATOM 769 O O . THR A 1 107 ? -12.102 -4.938 7.453 1 97.12 107 THR A O 1
ATOM 772 N N . GLU A 1 108 ? -11.625 -5.289 5.273 1 97.75 108 GLU A N 1
ATOM 773 C CA . GLU A 1 108 ? -11.773 -3.902 4.848 1 97.75 108 GLU A CA 1
ATOM 774 C C . GLU A 1 108 ? -10.805 -2.99 5.594 1 97.75 108 GLU A C 1
ATOM 776 O O . GLU A 1 108 ? -11.141 -1.848 5.914 1 97.75 108 GLU A O 1
ATOM 781 N N . ARG A 1 109 ? -9.656 -3.578 5.926 1 97.75 109 ARG A N 1
ATOM 782 C CA . ARG A 1 109 ? -8.586 -2.877 6.617 1 97.75 109 ARG A CA 1
ATOM 783 C C . ARG A 1 109 ? -7.254 -3.057 5.891 1 97.75 109 ARG A C 1
ATOM 785 O O . ARG A 1 109 ? -7.125 -3.93 5.031 1 97.75 109 ARG A O 1
ATOM 792 N N . LEU A 1 110 ? -6.316 -2.145 6.238 1 98.75 110 LEU A N 1
ATOM 793 C CA . LEU A 1 110 ? -4.961 -2.359 5.746 1 98.75 110 LEU A CA 1
ATOM 794 C C . LEU A 1 110 ? -4.398 -3.68 6.262 1 98.75 110 LEU A C 1
ATOM 796 O O . LEU A 1 110 ? -4.652 -4.062 7.406 1 98.75 110 LEU A O 1
ATOM 800 N N . ALA A 1 111 ? -3.633 -4.363 5.395 1 98.81 111 ALA A N 1
ATOM 801 C CA . ALA A 1 111 ? -3.023 -5.637 5.781 1 98.81 111 ALA A CA 1
ATOM 802 C C . ALA A 1 111 ? -1.56 -5.691 5.355 1 98.81 111 ALA A C 1
ATOM 804 O O . ALA A 1 111 ? -1.187 -5.145 4.316 1 98.81 111 ALA A O 1
ATOM 805 N N . ARG A 1 112 ? -0.778 -6.312 6.188 1 98.75 112 ARG A N 1
ATOM 806 C CA . ARG A 1 112 ? 0.599 -6.66 5.848 1 98.75 112 ARG A CA 1
ATOM 807 C C . ARG A 1 112 ? 0.94 -8.07 6.316 1 98.75 112 ARG A C 1
ATOM 809 O O . ARG A 1 112 ? 0.514 -8.492 7.395 1 98.75 112 ARG A O 1
ATOM 816 N N . GLY A 1 113 ? 1.727 -8.742 5.539 1 98.38 113 GLY A N 1
ATOM 817 C CA . GLY A 1 113 ? 2.189 -10.07 5.914 1 98.38 113 GLY A CA 1
ATOM 818 C C . GLY A 1 113 ? 3.092 -10.703 4.871 1 98.38 113 GLY A C 1
ATOM 819 O O . GLY A 1 113 ? 3.305 -10.133 3.799 1 98.38 113 GLY A O 1
ATOM 820 N N . LEU A 1 114 ? 3.576 -11.875 5.266 1 98.19 114 LEU A N 1
ATOM 821 C CA . LEU A 1 114 ? 4.43 -12.641 4.359 1 98.19 114 LEU A CA 1
ATOM 822 C C . LEU A 1 114 ? 3.617 -13.688 3.605 1 98.19 114 LEU A C 1
ATOM 824 O O . LEU A 1 114 ? 2.629 -14.211 4.129 1 98.19 114 LEU A O 1
ATOM 828 N N . MET A 1 115 ? 4.004 -13.875 2.426 1 97.75 115 MET A N 1
ATOM 829 C CA . MET A 1 115 ? 3.531 -14.992 1.611 1 97.75 115 MET A CA 1
ATOM 830 C C . MET A 1 115 ? 4.703 -15.805 1.063 1 97.75 115 MET A C 1
ATOM 832 O O . MET A 1 115 ? 5.75 -15.242 0.733 1 97.75 115 MET A O 1
ATOM 836 N N . ARG A 1 116 ? 4.496 -17.062 1.026 1 97.25 116 ARG A N 1
ATOM 837 C CA . ARG A 1 116 ? 5.484 -17.938 0.415 1 97.25 116 ARG A CA 1
ATOM 838 C C . ARG A 1 116 ? 4.895 -18.672 -0.792 1 97.25 116 ARG A C 1
ATOM 840 O O . ARG A 1 116 ? 3.787 -19.203 -0.724 1 97.25 116 ARG A O 1
ATOM 847 N N . VAL A 1 117 ? 5.656 -18.609 -1.93 1 96.69 117 VAL A N 1
ATOM 848 C CA . VAL A 1 117 ? 5.129 -19.156 -3.178 1 96.69 117 VAL A CA 1
ATOM 849 C C . VAL A 1 117 ? 6.211 -19.969 -3.881 1 96.69 117 VAL A C 1
ATOM 851 O O . VAL A 1 117 ? 7.402 -19.781 -3.627 1 96.69 117 VAL A O 1
ATOM 854 N N . VAL A 1 118 ? 5.758 -20.922 -4.598 1 95.06 118 VAL A N 1
ATOM 855 C CA . VAL A 1 118 ? 6.609 -21.594 -5.578 1 95.06 118 VAL A CA 1
ATOM 856 C C . VAL A 1 118 ? 6.305 -21.047 -6.973 1 95.06 118 VAL A C 1
ATOM 858 O O . VAL A 1 118 ? 5.297 -21.422 -7.582 1 95.06 118 VAL A O 1
ATOM 861 N N . PRO A 1 119 ? 7.148 -20.125 -7.48 1 89.75 119 PRO A N 1
ATOM 862 C CA . PRO A 1 119 ? 6.836 -19.438 -8.734 1 89.75 119 PRO A CA 1
ATOM 863 C C . PRO A 1 119 ? 6.758 -20.391 -9.93 1 89.75 119 PRO A C 1
ATOM 865 O O . PRO A 1 119 ? 5.934 -20.188 -10.828 1 89.75 119 PRO A O 1
ATOM 868 N N . ASP A 1 120 ? 7.598 -21.188 -10.234 1 81.56 120 ASP A N 1
ATOM 869 C CA . ASP A 1 120 ? 7.609 -22.172 -11.312 1 81.56 120 ASP A CA 1
ATOM 870 C C . ASP A 1 120 ? 8.062 -23.547 -10.797 1 81.56 120 ASP A C 1
ATOM 872 O O . ASP A 1 120 ? 8.734 -23.641 -9.773 1 81.56 120 ASP A O 1
ATOM 876 N N . ALA A 1 121 ? 7.469 -24.406 -11.641 1 75.31 121 ALA A N 1
ATOM 877 C CA . ALA A 1 121 ? 7.922 -25.75 -11.281 1 75.31 121 ALA A CA 1
ATOM 878 C C . ALA A 1 121 ? 9.438 -25.859 -11.367 1 75.31 121 ALA A C 1
ATOM 880 O O . ALA A 1 121 ? 10.047 -25.391 -12.328 1 75.31 121 ALA A O 1
ATOM 881 N N . GLY A 1 122 ? 9.992 -26.297 -10.281 1 78.94 122 GLY A N 1
ATOM 882 C CA . GLY A 1 122 ? 11.422 -26.531 -10.273 1 78.94 122 GLY A CA 1
ATOM 883 C C . GLY A 1 122 ? 12.203 -25.391 -9.625 1 78.94 122 GLY A C 1
ATOM 884 O O . GLY A 1 122 ? 13.391 -25.547 -9.336 1 78.94 122 GLY A O 1
ATOM 885 N N . ARG A 1 123 ? 11.539 -24.312 -9.484 1 84.44 123 ARG A N 1
ATOM 886 C CA . ARG A 1 123 ? 12.211 -23.203 -8.836 1 84.44 123 ARG A CA 1
ATOM 887 C C . ARG A 1 123 ? 12.062 -23.281 -7.32 1 84.44 123 ARG A C 1
ATOM 889 O O . ARG A 1 123 ? 11.094 -23.859 -6.816 1 84.44 123 ARG A O 1
ATOM 896 N N . ALA A 1 124 ? 13.07 -22.75 -6.602 1 91.5 124 ALA A N 1
ATOM 897 C CA . ALA A 1 124 ? 13.031 -22.688 -5.145 1 91.5 124 ALA A CA 1
ATOM 898 C C . ALA A 1 124 ? 11.898 -21.781 -4.672 1 91.5 124 ALA A C 1
ATOM 900 O O . ALA A 1 124 ? 11.531 -20.828 -5.359 1 91.5 124 ALA A O 1
ATOM 901 N N . PRO A 1 125 ? 11.359 -22.109 -3.518 1 94.81 125 PRO A N 1
ATOM 902 C CA . PRO A 1 125 ? 10.312 -21.266 -2.949 1 94.81 125 PRO A CA 1
ATOM 903 C C . PRO A 1 125 ? 10.781 -19.828 -2.729 1 94.81 125 PRO A C 1
ATOM 905 O O . PRO A 1 125 ? 11.953 -19.594 -2.441 1 94.81 125 PRO A O 1
ATOM 908 N N . LEU A 1 126 ? 9.859 -18.938 -2.896 1 95.75 126 LEU A N 1
ATOM 909 C CA . LEU A 1 126 ? 10.094 -17.516 -2.711 1 95.75 126 LEU A CA 1
ATOM 910 C C . LEU A 1 126 ? 9.195 -16.953 -1.611 1 95.75 126 LEU A C 1
ATOM 912 O O . LEU A 1 126 ? 7.988 -17.203 -1.602 1 95.75 126 LEU A O 1
ATOM 916 N N . THR A 1 127 ? 9.828 -16.25 -0.613 1 97.06 127 THR A N 1
ATOM 917 C CA . THR A 1 127 ? 9.062 -15.492 0.367 1 97.06 127 THR A CA 1
ATOM 918 C C . THR A 1 127 ? 8.969 -14.023 -0.038 1 97.06 127 THR A C 1
ATOM 920 O O . THR A 1 127 ? 9.969 -13.414 -0.403 1 97.06 127 THR A O 1
ATOM 923 N N . VAL A 1 128 ? 7.738 -13.539 -0.003 1 98.12 128 VAL A N 1
ATOM 924 C CA . VAL A 1 128 ? 7.539 -12.125 -0.31 1 98.12 128 VAL A CA 1
ATOM 925 C C . VAL A 1 128 ? 6.82 -11.438 0.85 1 98.12 128 VAL A C 1
ATOM 927 O O . VAL A 1 128 ? 6.023 -12.07 1.553 1 98.12 128 VAL A O 1
ATOM 930 N N . ASP A 1 129 ? 7.219 -10.18 1.102 1 98.69 129 ASP A N 1
ATOM 931 C CA . ASP A 1 129 ? 6.453 -9.25 1.927 1 98.69 129 ASP A CA 1
ATOM 932 C C . ASP A 1 129 ? 5.344 -8.586 1.117 1 98.69 129 ASP A C 1
ATOM 934 O O . ASP A 1 129 ? 5.516 -8.305 -0.071 1 98.69 129 ASP A O 1
ATOM 938 N N . ALA A 1 130 ? 4.176 -8.438 1.699 1 98.94 130 ALA A N 1
ATOM 939 C CA . ALA A 1 130 ? 3.039 -7.84 1.006 1 98.94 130 ALA A CA 1
ATOM 940 C C . ALA A 1 130 ? 2.332 -6.82 1.893 1 98.94 130 ALA A C 1
ATOM 942 O O . ALA A 1 130 ? 2.102 -7.07 3.078 1 98.94 130 ALA A O 1
ATOM 943 N N . ILE A 1 131 ? 2.076 -5.641 1.338 1 98.94 131 ILE A N 1
ATOM 944 C CA . ILE A 1 131 ? 1.148 -4.699 1.953 1 98.94 131 ILE A CA 1
ATOM 945 C C . ILE A 1 131 ? -0.073 -4.516 1.056 1 98.94 131 ILE A C 1
ATOM 947 O O . ILE A 1 131 ? 0.055 -4.438 -0.168 1 98.94 131 ILE A O 1
ATOM 951 N N . SER A 1 132 ? -1.289 -4.484 1.672 1 98.94 132 SER A N 1
ATOM 952 C CA . SER A 1 132 ? -2.531 -4.441 0.905 1 98.94 132 SER A CA 1
ATOM 953 C C . SER A 1 132 ? -3.496 -3.408 1.478 1 98.94 132 SER A C 1
ATOM 955 O O . SER A 1 132 ? -3.619 -3.273 2.697 1 98.94 132 SER A O 1
ATOM 957 N N . THR A 1 133 ? -4.113 -2.682 0.62 1 98.88 133 THR A N 1
ATOM 958 C CA . THR A 1 133 ? -5.18 -1.753 0.979 1 98.88 133 THR A CA 1
ATOM 959 C C . THR A 1 133 ? -6.488 -2.143 0.299 1 98.88 133 THR A C 1
ATOM 961 O O . THR A 1 133 ? -6.492 -2.553 -0.864 1 98.88 133 THR A O 1
ATOM 964 N N . PRO A 1 134 ? -7.594 -2.059 1.035 1 98.81 134 PRO A N 1
ATOM 965 C CA . PRO A 1 134 ? -8.875 -2.166 0.339 1 98.81 134 PRO A CA 1
ATOM 966 C C . PRO A 1 134 ? -9.133 -0.997 -0.609 1 98.81 134 PRO A C 1
ATOM 968 O O . PRO A 1 134 ? -8.695 0.125 -0.345 1 98.81 134 PRO A O 1
ATOM 971 N N . LEU A 1 135 ? -9.773 -1.281 -1.718 1 98.69 135 LEU A N 1
ATOM 972 C CA . LEU A 1 135 ? -10.188 -0.271 -2.686 1 98.69 135 LEU A CA 1
ATOM 973 C C . LEU A 1 135 ? -11.703 -0.094 -2.666 1 98.69 135 LEU A C 1
ATOM 975 O O . LEU A 1 135 ? -12.445 -1.073 -2.562 1 98.69 135 LEU A O 1
ATOM 979 N N . LEU A 1 136 ? -12.047 1.146 -2.875 1 97.19 136 LEU A N 1
ATOM 980 C CA . LEU A 1 136 ? -13.445 1.479 -2.627 1 97.19 136 LEU A CA 1
ATOM 981 C C . LEU A 1 136 ? -14.195 1.662 -3.938 1 97.19 136 LEU A C 1
ATOM 983 O O . LEU A 1 136 ? -13.625 2.107 -4.934 1 97.19 136 LEU A O 1
ATOM 987 N N . ALA A 1 137 ? -15.422 1.32 -4.02 1 95 137 ALA A N 1
ATOM 988 C CA . ALA A 1 137 ? -16.484 1.751 -4.918 1 95 137 ALA A CA 1
ATOM 989 C C . ALA A 1 137 ? -17.641 2.371 -4.137 1 95 137 ALA A C 1
ATOM 991 O O . ALA A 1 137 ? -18.516 1.659 -3.643 1 95 137 ALA A O 1
ATOM 992 N N . GLY A 1 138 ? -17.672 3.725 -4.152 1 91.75 138 GLY A N 1
ATOM 993 C CA . GLY A 1 138 ? -18.562 4.344 -3.191 1 91.75 138 GLY A CA 1
ATOM 994 C C . GLY A 1 138 ? -18.25 3.982 -1.754 1 91.75 138 GLY A C 1
ATOM 995 O O . GLY A 1 138 ? -17.109 4.156 -1.305 1 91.75 138 GLY A O 1
ATOM 996 N N . ASP A 1 139 ? -19.203 3.502 -1.016 1 91.31 139 ASP A N 1
ATOM 997 C CA . ASP A 1 139 ? -19 3.184 0.394 1 91.31 139 ASP A CA 1
ATOM 998 C C . ASP A 1 139 ? -18.688 1.702 0.582 1 91.31 139 ASP A C 1
ATOM 1000 O O . ASP A 1 139 ? -18.547 1.228 1.712 1 91.31 139 ASP A O 1
ATOM 1004 N N . ARG A 1 140 ? -18.453 1.05 -0.512 1 95.56 140 ARG A N 1
ATOM 1005 C CA . ARG A 1 140 ? -18.203 -0.386 -0.422 1 95.56 140 ARG A CA 1
ATOM 1006 C C . ARG A 1 140 ? -16.797 -0.732 -0.903 1 95.56 140 ARG A C 1
ATOM 1008 O O . ARG A 1 140 ? -16.281 -0.094 -1.818 1 95.56 140 ARG A O 1
ATOM 1015 N N . VAL A 1 141 ? -16.281 -1.787 -0.224 1 97.69 141 VAL A N 1
ATOM 1016 C CA . VAL A 1 141 ? -15.016 -2.322 -0.704 1 97.69 141 VAL A CA 1
ATOM 1017 C C . VAL A 1 141 ? -15.242 -3.129 -1.981 1 97.69 141 VAL A C 1
ATOM 1019 O O . VAL A 1 141 ? -16.031 -4.074 -1.993 1 97.69 141 VAL A O 1
ATOM 1022 N N . ALA A 1 142 ? -14.508 -2.744 -3.045 1 98 142 ALA A N 1
ATOM 1023 C CA . ALA A 1 142 ? -14.68 -3.352 -4.359 1 98 142 ALA A CA 1
ATOM 1024 C C . ALA A 1 142 ? -13.492 -4.254 -4.707 1 98 142 ALA A C 1
ATOM 1026 O O . ALA A 1 142 ? -13.531 -4.977 -5.703 1 98 142 ALA A O 1
ATOM 1027 N N . GLY A 1 143 ? -12.406 -4.215 -3.988 1 98.69 143 GLY A N 1
ATOM 1028 C CA . GLY A 1 143 ? -11.188 -4.977 -4.23 1 98.69 143 GLY A CA 1
ATOM 1029 C C . GLY A 1 143 ? -10.039 -4.578 -3.322 1 98.69 143 GLY A C 1
ATOM 1030 O O . GLY A 1 143 ? -10.258 -4.02 -2.246 1 98.69 143 GLY A O 1
ATOM 1031 N N . SER A 1 144 ? -8.906 -4.988 -3.717 1 98.88 144 SER A N 1
ATOM 1032 C CA . SER A 1 144 ? -7.703 -4.613 -2.979 1 98.88 144 SER A CA 1
ATOM 1033 C C . SER A 1 144 ? -6.527 -4.367 -3.92 1 98.88 144 SER A C 1
ATOM 1035 O O . SER A 1 144 ? -6.512 -4.875 -5.043 1 98.88 144 SER A O 1
ATOM 1037 N N . MET A 1 145 ? -5.648 -3.512 -3.486 1 98.94 145 MET A N 1
ATOM 1038 C CA . MET A 1 145 ? -4.355 -3.328 -4.137 1 98.94 145 MET A CA 1
ATOM 1039 C C . MET A 1 145 ? -3.221 -3.789 -3.227 1 98.94 145 MET A C 1
ATOM 1041 O O . MET A 1 145 ? -3.213 -3.486 -2.033 1 98.94 145 MET A O 1
ATOM 1045 N N . THR A 1 146 ? -2.289 -4.543 -3.793 1 98.94 146 THR A N 1
ATOM 1046 C CA . THR A 1 146 ? -1.183 -5.109 -3.029 1 98.94 146 THR A CA 1
ATOM 1047 C C . THR A 1 146 ? 0.154 -4.785 -3.689 1 98.94 146 THR A C 1
ATOM 1049 O O . THR A 1 146 ? 0.286 -4.871 -4.91 1 98.94 146 THR A O 1
ATOM 1052 N N . PHE A 1 147 ? 1.069 -4.312 -2.924 1 98.94 147 PHE A N 1
ATOM 1053 C CA . PHE A 1 147 ? 2.469 -4.219 -3.32 1 98.94 147 PHE A CA 1
ATOM 1054 C C . PHE A 1 147 ? 3.289 -5.336 -2.688 1 98.94 147 PHE A C 1
ATOM 1056 O O . PHE A 1 147 ? 3.078 -5.688 -1.524 1 98.94 147 PHE A O 1
ATOM 1063 N N . LEU A 1 148 ? 4.242 -5.875 -3.463 1 98.81 148 LEU A N 1
ATOM 1064 C CA . LEU A 1 148 ? 5.055 -7 -3.01 1 98.81 148 LEU A CA 1
ATOM 1065 C C . LEU A 1 148 ? 6.543 -6.668 -3.107 1 98.81 148 LEU A C 1
ATOM 1067 O O . LEU A 1 148 ? 6.953 -5.883 -3.965 1 98.81 148 LEU A O 1
ATOM 1071 N N . SER A 1 149 ? 7.301 -7.227 -2.248 1 98.25 149 SER A N 1
ATOM 1072 C CA . SER A 1 149 ? 8.758 -7.164 -2.277 1 98.25 149 SER A CA 1
ATOM 1073 C C . SER A 1 149 ? 9.375 -8.477 -1.81 1 98.25 149 SER A C 1
ATOM 1075 O O . SER A 1 149 ? 8.945 -9.055 -0.811 1 98.25 149 SER A O 1
ATOM 1077 N N . PRO A 1 150 ? 10.383 -8.984 -2.59 1 97.25 150 PRO A N 1
ATOM 1078 C CA . PRO A 1 150 ? 11.055 -10.188 -2.102 1 97.25 150 PRO A CA 1
ATOM 1079 C C . PRO A 1 150 ? 11.742 -9.977 -0.752 1 97.25 150 PRO A C 1
ATOM 1081 O O . PRO A 1 150 ? 12.281 -8.898 -0.494 1 97.25 150 PRO A O 1
ATOM 1084 N N . VAL A 1 151 ? 11.562 -10.984 0.118 1 94.94 151 VAL A N 1
ATOM 1085 C CA . VAL A 1 151 ? 12.297 -10.977 1.379 1 94.94 151 VAL A CA 1
ATOM 1086 C C . VAL A 1 151 ? 13.672 -11.609 1.183 1 94.94 151 VAL A C 1
ATOM 1088 O O . VAL A 1 151 ? 13.773 -12.727 0.659 1 94.94 151 VAL A O 1
ATOM 1091 N N . HIS A 1 152 ? 14.695 -10.789 1.267 1 79.94 152 HIS A N 1
ATOM 1092 C CA . HIS A 1 152 ? 16.031 -11.352 1.104 1 79.94 152 HIS A CA 1
ATOM 1093 C C . HIS A 1 152 ? 16.594 -11.844 2.438 1 79.94 152 HIS A C 1
ATOM 1095 O O . HIS A 1 152 ? 16.547 -11.117 3.434 1 79.94 152 HIS A O 1
ATOM 1101 N N . TYR A 1 153 ? 16.703 -13.242 2.59 1 58.44 153 TYR A N 1
ATOM 1102 C CA . TYR A 1 153 ? 17.359 -13.883 3.727 1 58.44 153 TYR A CA 1
ATOM 1103 C C . TYR A 1 153 ? 18.875 -13.867 3.568 1 58.44 153 TYR A C 1
ATOM 1105 O O . TYR A 1 153 ? 19.375 -13.844 2.447 1 58.44 153 TYR A O 1
ATOM 1113 N N . MET B 1 1 ? 5.547 62 -48.969 1 27.45 1 MET B N 1
ATOM 1114 C CA . MET B 1 1 ? 4.574 61.031 -48.469 1 27.45 1 MET B CA 1
ATOM 1115 C C . MET B 1 1 ? 5.25 59.719 -48.125 1 27.45 1 MET B C 1
ATOM 1117 O O . MET B 1 1 ? 5.785 59.031 -49 1 27.45 1 MET B O 1
ATOM 1121 N N . ALA B 1 2 ? 5.902 59.594 -46.906 1 29.42 2 ALA B N 1
ATOM 1122 C CA . ALA B 1 2 ? 6.801 58.594 -46.312 1 29.42 2 ALA B CA 1
ATOM 1123 C C . ALA B 1 2 ? 6.113 57.25 -46.188 1 29.42 2 ALA B C 1
ATOM 1125 O O . ALA B 1 2 ? 4.984 57.156 -45.719 1 29.42 2 ALA B O 1
ATOM 1126 N N . HIS B 1 3 ? 6.211 56.406 -47.219 1 32.53 3 HIS B N 1
ATOM 1127 C CA . HIS B 1 3 ? 5.648 55.094 -47.344 1 32.53 3 HIS B CA 1
ATOM 1128 C C . HIS B 1 3 ? 6.199 54.125 -46.312 1 32.53 3 HIS B C 1
ATOM 1130 O O . HIS B 1 3 ? 7.398 53.844 -46.281 1 32.53 3 HIS B O 1
ATOM 1136 N N . VAL B 1 4 ? 5.77 54.219 -45.062 1 27.64 4 VAL B N 1
ATOM 1137 C CA . VAL B 1 4 ? 6.258 53.312 -44 1 27.64 4 VAL B CA 1
ATOM 1138 C C . VAL B 1 4 ? 5.816 51.875 -44.344 1 27.64 4 VAL B C 1
ATOM 1140 O O . VAL B 1 4 ? 4.629 51.625 -44.531 1 27.64 4 VAL B O 1
ATOM 1143 N N . GLU B 1 5 ? 6.676 51.125 -45 1 31.16 5 GLU B N 1
ATOM 1144 C CA . GLU B 1 5 ? 6.469 49.719 -45.312 1 31.16 5 GLU B CA 1
ATOM 1145 C C . GLU B 1 5 ? 6.387 48.906 -44.031 1 31.16 5 GLU B C 1
ATOM 1147 O O . GLU B 1 5 ? 7.324 48.906 -43.219 1 31.16 5 GLU B O 1
ATOM 1152 N N . LEU B 1 6 ? 5.219 48.812 -43.344 1 26.48 6 LEU B N 1
ATOM 1153 C CA . LEU B 1 6 ? 4.996 48 -42.156 1 26.48 6 LEU B CA 1
ATOM 1154 C C . LEU B 1 6 ? 5.191 46.5 -42.469 1 26.48 6 LEU B C 1
ATOM 1156 O O . LEU B 1 6 ? 4.559 45.969 -43.375 1 26.48 6 LEU B O 1
ATOM 1160 N N . SER B 1 7 ? 6.449 46 -42.5 1 29.11 7 SER B N 1
ATOM 1161 C CA . SER B 1 7 ? 6.727 44.594 -42.719 1 29.11 7 SER B CA 1
ATOM 1162 C C . SER B 1 7 ? 6.125 43.75 -41.594 1 29.11 7 SER B C 1
ATOM 1164 O O . SER B 1 7 ? 6.445 43.938 -40.406 1 29.11 7 SER B O 1
ATOM 1166 N N . LEU B 1 8 ? 4.859 43.438 -41.594 1 30.47 8 LEU B N 1
ATOM 1167 C CA . LEU B 1 8 ? 4.227 42.562 -40.625 1 30.47 8 LEU B CA 1
ATOM 1168 C C . LEU B 1 8 ? 4.957 41.219 -40.562 1 30.47 8 LEU B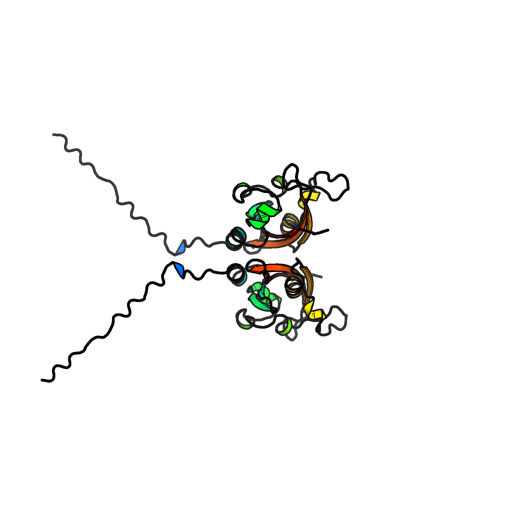 C 1
ATOM 1170 O O . LEU B 1 8 ? 5.172 40.562 -41.562 1 30.47 8 LEU B O 1
ATOM 1174 N N . SER B 1 9 ? 5.949 41.125 -39.656 1 33.34 9 SER B N 1
ATOM 1175 C CA . SER B 1 9 ? 6.734 39.938 -39.375 1 33.34 9 SER B CA 1
ATOM 1176 C C . SER B 1 9 ? 5.867 38.688 -39.406 1 33.34 9 SER B C 1
ATOM 1178 O O . SER B 1 9 ? 4.641 38.781 -39.312 1 33.34 9 SER B O 1
ATOM 1180 N N . GLY B 1 10 ? 6.523 37.438 -39.375 1 31.48 10 GLY B N 1
ATOM 1181 C CA . GLY B 1 10 ? 6.395 36 -39.656 1 31.48 10 GLY B CA 1
ATOM 1182 C C . GLY B 1 10 ? 5.355 35.312 -38.781 1 31.48 10 GLY B C 1
ATOM 1183 O O . GLY B 1 10 ? 5.102 35.75 -37.656 1 31.48 10 GLY B O 1
ATOM 1184 N N . ALA B 1 11 ? 4.27 34.75 -39.406 1 33.69 11 ALA B N 1
ATOM 1185 C CA . ALA B 1 11 ? 3.25 33.812 -38.938 1 33.69 11 ALA B CA 1
ATOM 1186 C C . ALA B 1 11 ? 3.867 32.75 -38.062 1 33.69 11 ALA B C 1
ATOM 1188 O O . ALA B 1 11 ? 4.828 32.062 -38.469 1 33.69 11 ALA B O 1
ATOM 1189 N N . PHE B 1 12 ? 4.008 32.969 -36.719 1 34.12 12 PHE B N 1
ATOM 1190 C CA . PHE B 1 12 ? 4.332 31.906 -35.781 1 34.12 12 PHE B CA 1
ATOM 1191 C C . PHE B 1 12 ? 3.541 30.641 -36.094 1 34.12 12 PHE B C 1
ATOM 1193 O O . PHE B 1 12 ? 2.314 30.609 -35.969 1 34.12 12 PHE B O 1
ATOM 1200 N N . VAL B 1 13 ? 3.832 29.875 -37.125 1 36.38 13 VAL B N 1
ATOM 1201 C CA . VAL B 1 13 ? 3.234 28.562 -37.25 1 36.38 13 VAL B CA 1
ATOM 1202 C C . VAL B 1 13 ? 3.484 27.75 -36 1 36.38 13 VAL B C 1
ATOM 1204 O O . VAL B 1 13 ? 4.617 27.656 -35.531 1 36.38 13 VAL B O 1
ATOM 1207 N N . PRO B 1 14 ? 2.535 27.641 -35.188 1 34.97 14 PRO B N 1
ATOM 1208 C CA . PRO B 1 14 ? 2.725 26.734 -34.031 1 34.97 14 PRO B CA 1
ATOM 1209 C C . PRO B 1 14 ? 3.379 25.422 -34.469 1 34.97 14 PRO B C 1
ATOM 1211 O O . PRO B 1 14 ? 3.021 24.844 -35.5 1 34.97 14 PRO B O 1
ATOM 1214 N N . GLN B 1 15 ? 4.711 25.391 -34.406 1 36.41 15 GLN B N 1
ATOM 1215 C CA . GLN B 1 15 ? 5.359 24.109 -34.656 1 36.41 15 GLN B CA 1
ATOM 1216 C C . GLN B 1 15 ? 4.582 22.969 -34 1 36.41 15 GLN B C 1
ATOM 1218 O O . GLN B 1 15 ? 4.227 23.062 -32.812 1 36.41 15 GLN B O 1
ATOM 1223 N N . ALA B 1 16 ? 3.82 22.25 -34.688 1 36.5 16 ALA B N 1
ATOM 1224 C CA . ALA B 1 16 ? 3.227 20.984 -34.25 1 36.5 16 ALA B CA 1
ATOM 1225 C C . ALA B 1 16 ? 4.188 20.188 -33.375 1 36.5 16 ALA B C 1
ATOM 1227 O O . ALA B 1 16 ? 5.34 19.969 -33.75 1 36.5 16 ALA B O 1
ATOM 1228 N N . ARG B 1 17 ? 4.074 20.5 -32.094 1 38.09 17 ARG B N 1
ATOM 1229 C CA . ARG B 1 17 ? 4.859 19.656 -31.203 1 38.09 17 ARG B CA 1
ATOM 1230 C C . ARG B 1 17 ? 4.953 18.234 -31.75 1 38.09 17 ARG B C 1
ATOM 1232 O O . ARG B 1 17 ? 3.994 17.719 -32.312 1 38.09 17 ARG B O 1
ATOM 1239 N N . THR B 1 18 ? 6.059 17.797 -32.25 1 41.09 18 THR B N 1
ATOM 1240 C CA . THR B 1 18 ? 6.27 16.453 -32.781 1 41.09 18 THR B CA 1
ATOM 1241 C C . THR B 1 18 ? 5.652 15.398 -31.875 1 41.09 18 THR B C 1
ATOM 1243 O O . THR B 1 18 ? 5.652 15.555 -30.656 1 41.09 18 THR B O 1
ATOM 1246 N N . PRO B 1 19 ? 4.875 14.531 -32.281 1 39.19 19 PRO B N 1
ATOM 1247 C CA . PRO B 1 19 ? 4.332 13.398 -31.531 1 39.19 19 PRO B CA 1
ATOM 1248 C C . PRO B 1 19 ? 5.352 12.797 -30.562 1 39.19 19 PRO B C 1
ATOM 1250 O O . PRO B 1 19 ? 4.973 12.094 -29.625 1 39.19 19 PRO B O 1
ATOM 1253 N N . ALA B 1 20 ? 6.578 12.945 -30.875 1 41.22 20 ALA B N 1
ATOM 1254 C CA . ALA B 1 20 ? 7.625 12.398 -30.016 1 41.22 20 ALA B CA 1
ATOM 1255 C C . ALA B 1 20 ? 7.637 13.094 -28.656 1 41.22 20 ALA B C 1
ATOM 1257 O O . ALA B 1 20 ? 8.266 12.609 -27.703 1 41.22 20 ALA B O 1
ATOM 1258 N N . GLU B 1 21 ? 7.355 14.375 -28.625 1 39.12 21 GLU B N 1
ATOM 1259 C CA . GLU B 1 21 ? 7.387 15.008 -27.312 1 39.12 21 GLU B CA 1
ATOM 1260 C C . GLU B 1 21 ? 6.219 14.531 -26.453 1 39.12 21 GLU B C 1
ATOM 1262 O O . GLU B 1 21 ? 5.664 15.305 -25.656 1 39.12 21 GLU B O 1
ATOM 1267 N N . ALA B 1 22 ? 5.438 13.625 -26.891 1 44.97 22 ALA B N 1
ATOM 1268 C CA . ALA B 1 22 ? 4.523 13.031 -25.922 1 44.97 22 ALA B CA 1
ATOM 1269 C C . ALA B 1 22 ? 5.191 12.891 -24.547 1 44.97 22 ALA B C 1
ATOM 1271 O O . ALA B 1 22 ? 6.203 12.195 -24.422 1 44.97 22 ALA B O 1
ATOM 1272 N N . GLU B 1 23 ? 5.277 14.016 -23.812 1 48.66 23 GLU B N 1
ATOM 1273 C CA . GLU B 1 23 ? 5.875 14.125 -22.484 1 48.66 23 GLU B CA 1
ATOM 1274 C C . GLU B 1 23 ? 5.754 12.805 -21.719 1 48.66 23 GLU B C 1
ATOM 1276 O O . GLU B 1 23 ? 4.645 12.32 -21.484 1 48.66 23 GLU B O 1
ATOM 1281 N N . PHE B 1 24 ? 6.711 11.969 -21.75 1 64.25 24 PHE B N 1
ATOM 1282 C CA . PHE B 1 24 ? 6.855 10.664 -21.109 1 64.25 24 PHE B CA 1
ATOM 1283 C C . PHE B 1 24 ? 6.449 10.734 -19.641 1 64.25 24 PHE B C 1
ATOM 1285 O O . PHE B 1 24 ? 7.086 11.43 -18.844 1 64.25 24 PHE B O 1
ATOM 1292 N N . ILE B 1 25 ? 5.207 10.711 -19.375 1 79.62 25 ILE B N 1
ATOM 1293 C CA . ILE B 1 25 ? 4.727 10.594 -18 1 79.62 25 ILE B CA 1
ATOM 1294 C C . ILE B 1 25 ? 5.5 9.5 -17.281 1 79.62 25 ILE B C 1
ATOM 1296 O O . ILE B 1 25 ? 5.535 8.352 -17.734 1 79.62 25 ILE B O 1
ATOM 1300 N N . THR B 1 26 ? 6.273 9.969 -16.234 1 89.38 26 THR B N 1
ATOM 1301 C CA . THR B 1 26 ? 7.039 9.023 -15.43 1 89.38 26 THR B CA 1
ATOM 1302 C C . THR B 1 26 ? 6.109 8.141 -14.609 1 89.38 26 THR B C 1
ATOM 1304 O O . THR B 1 26 ? 4.914 8.414 -14.5 1 89.38 26 THR B O 1
ATOM 1307 N N . GLY B 1 27 ? 6.605 7 -14.055 1 94.56 27 GLY B N 1
ATOM 1308 C CA . GLY B 1 27 ? 5.836 6.121 -13.188 1 94.56 27 GLY B CA 1
ATOM 1309 C C . GLY B 1 27 ? 5.227 6.84 -12 1 94.56 27 GLY B C 1
ATOM 1310 O O . GLY B 1 27 ? 4.031 6.699 -11.734 1 94.56 27 GLY B O 1
ATOM 1311 N N . ILE B 1 28 ? 6.039 7.719 -11.414 1 96.94 28 ILE B N 1
ATOM 1312 C CA . ILE B 1 28 ? 5.574 8.414 -10.219 1 96.94 28 ILE B CA 1
ATOM 1313 C C . ILE B 1 28 ? 4.48 9.414 -10.594 1 96.94 28 ILE B C 1
ATOM 1315 O O . ILE B 1 28 ? 3.535 9.625 -9.836 1 96.94 28 ILE B O 1
ATOM 1319 N N . GLU B 1 29 ? 4.562 10.062 -11.742 1 95.88 29 GLU B N 1
ATOM 1320 C CA . GLU B 1 29 ? 3.531 10.992 -12.203 1 95.88 29 GLU B CA 1
ATOM 1321 C C . GLU B 1 29 ? 2.219 10.258 -12.477 1 95.88 29 GLU B C 1
ATOM 1323 O O . GLU B 1 29 ? 1.14 10.797 -12.211 1 95.88 29 GLU B O 1
ATOM 1328 N N . ARG B 1 30 ? 2.293 9.094 -13.008 1 96.88 30 ARG B N 1
ATOM 1329 C CA . ARG B 1 30 ? 1.099 8.281 -13.242 1 96.88 30 ARG B CA 1
ATOM 1330 C C . ARG B 1 30 ? 0.411 7.938 -11.922 1 96.88 30 ARG B C 1
ATOM 1332 O O . ARG B 1 30 ? -0.807 8.078 -11.797 1 96.88 30 ARG B O 1
ATOM 1339 N N . TRP B 1 31 ? 1.188 7.48 -10.938 1 98.38 31 TRP B N 1
ATOM 1340 C CA . TRP B 1 31 ? 0.646 7.227 -9.609 1 98.38 31 TRP B CA 1
ATOM 1341 C C . TRP B 1 31 ? 0.02 8.492 -9.023 1 98.38 31 TRP B C 1
ATOM 1343 O O . TRP B 1 31 ? -1.072 8.438 -8.453 1 98.38 31 TRP B O 1
ATOM 1353 N N . ALA B 1 32 ? 0.744 9.617 -9.203 1 98.31 32 ALA B N 1
ATOM 1354 C CA . ALA B 1 32 ? 0.275 10.883 -8.648 1 98.31 32 ALA B CA 1
ATOM 1355 C C . ALA B 1 32 ? -1.078 11.273 -9.234 1 98.31 32 ALA B C 1
ATOM 1357 O O . ALA B 1 32 ? -1.957 11.758 -8.516 1 98.31 32 ALA B O 1
ATOM 1358 N N . GLY B 1 33 ? -1.192 11.094 -10.531 1 97.75 33 GLY B N 1
ATOM 1359 C CA . GLY B 1 33 ? -2.471 11.367 -11.164 1 97.75 33 GLY B CA 1
ATOM 1360 C C . GLY B 1 33 ? -3.609 10.539 -10.602 1 97.75 33 GLY B C 1
ATOM 1361 O O . GLY B 1 33 ? -4.723 11.039 -10.422 1 97.75 33 GLY B O 1
ATOM 1362 N N . THR B 1 34 ? -3.375 9.312 -10.305 1 98.25 34 THR B N 1
ATOM 1363 C CA . THR B 1 34 ? -4.387 8.414 -9.758 1 98.25 34 THR B CA 1
ATOM 1364 C C . THR B 1 34 ? -4.695 8.766 -8.305 1 98.25 34 THR B C 1
ATOM 1366 O O . THR B 1 34 ? -5.863 8.828 -7.91 1 98.25 34 THR B O 1
ATOM 1369 N N . VAL B 1 35 ? -3.703 9.102 -7.516 1 98.56 35 VAL B N 1
ATOM 1370 C CA . VAL B 1 35 ? -3.848 9.43 -6.102 1 98.56 35 VAL B CA 1
ATOM 1371 C C . VAL B 1 35 ? -4.664 10.711 -5.945 1 98.56 35 VAL B C 1
ATOM 1373 O O . VAL B 1 35 ? -5.504 10.82 -5.051 1 98.56 35 VAL B O 1
ATOM 1376 N N . ALA B 1 36 ? -4.465 11.648 -6.816 1 98.06 36 ALA B N 1
ATOM 1377 C CA . ALA B 1 36 ? -5.105 12.953 -6.715 1 98.06 36 ALA B CA 1
ATOM 1378 C C . ALA B 1 36 ? -6.629 12.828 -6.742 1 98.06 36 ALA B C 1
ATOM 1380 O O . ALA B 1 36 ? -7.34 13.672 -6.203 1 98.06 36 ALA B O 1
ATOM 1381 N N . VAL B 1 37 ? -7.109 11.727 -7.305 1 97.12 37 VAL B N 1
ATOM 1382 C CA . VAL B 1 37 ? -8.555 11.602 -7.449 1 97.12 37 VAL B CA 1
ATOM 1383 C C . VAL B 1 37 ? -9.047 10.344 -6.734 1 97.12 37 VAL B C 1
ATOM 1385 O O . VAL B 1 37 ? -10.18 9.906 -6.941 1 97.12 37 VAL B O 1
ATOM 1388 N N . ALA B 1 38 ? -8.188 9.734 -5.98 1 97.81 38 ALA B N 1
ATOM 1389 C CA . ALA B 1 38 ? -8.508 8.469 -5.328 1 97.81 38 ALA B CA 1
ATOM 1390 C C . ALA B 1 38 ? -9.531 8.664 -4.211 1 97.81 38 ALA B C 1
ATOM 1392 O O . ALA B 1 38 ? -9.523 9.695 -3.531 1 97.81 38 ALA B O 1
ATOM 1393 N N . ASP B 1 39 ? -10.375 7.66 -4.039 1 97.25 39 ASP B N 1
ATOM 1394 C CA . ASP B 1 39 ? -11.305 7.652 -2.914 1 97.25 39 ASP B CA 1
ATOM 1395 C C . ASP B 1 39 ? -10.602 7.242 -1.622 1 97.25 39 ASP B C 1
ATOM 1397 O O . ASP B 1 39 ? -11.008 7.645 -0.531 1 97.25 39 ASP B O 1
ATOM 1401 N N . GLU B 1 40 ? -9.594 6.379 -1.707 1 98.06 40 GLU B N 1
ATOM 1402 C CA . GLU B 1 40 ? -8.82 5.934 -0.553 1 98.06 40 GLU B CA 1
ATOM 1403 C C . GLU B 1 40 ? -7.98 7.074 0.019 1 98.06 40 GLU B C 1
ATOM 1405 O O . GLU B 1 40 ? -7.422 7.879 -0.729 1 98.06 40 GLU B O 1
ATOM 1410 N N . PRO B 1 41 ? -7.887 7.219 1.341 1 98.31 41 PRO B N 1
ATOM 1411 C CA . PRO B 1 41 ? -6.898 8.148 1.898 1 98.31 41 PRO B CA 1
ATOM 1412 C C . PRO B 1 41 ? -5.461 7.742 1.576 1 98.31 41 PRO B C 1
ATOM 1414 O O . PRO B 1 41 ? -4.961 6.75 2.115 1 98.31 41 PRO B O 1
ATOM 1417 N N . CYS B 1 42 ? -4.809 8.5 0.704 1 98.81 42 CYS B N 1
ATOM 1418 C CA . CYS B 1 42 ? -3.461 8.148 0.269 1 98.81 42 CYS B CA 1
ATOM 1419 C C . CYS B 1 42 ? -2.703 9.383 -0.208 1 98.81 42 CYS B C 1
ATOM 1421 O O . CYS B 1 42 ? -3.309 10.422 -0.483 1 98.81 42 CYS B O 1
ATOM 1423 N N . LEU B 1 43 ? -1.364 9.273 -0.237 1 98.88 43 LEU B N 1
ATOM 1424 C CA . LEU B 1 43 ? -0.509 10.367 -0.689 1 98.88 43 LEU B CA 1
ATOM 1425 C C . LEU B 1 43 ? 0.788 9.828 -1.286 1 98.88 43 LEU B C 1
ATOM 1427 O O . LEU B 1 43 ? 1.124 8.656 -1.097 1 98.88 43 LEU B O 1
ATOM 1431 N N . ILE B 1 44 ? 1.475 10.641 -2.064 1 98.88 44 ILE B N 1
ATOM 1432 C CA . ILE B 1 44 ? 2.777 10.344 -2.648 1 98.88 44 ILE B CA 1
ATOM 1433 C C . ILE B 1 44 ? 3.795 11.391 -2.201 1 98.88 44 ILE B C 1
ATOM 1435 O O . ILE B 1 44 ? 3.523 12.594 -2.256 1 98.88 44 ILE B O 1
ATOM 1439 N N . LEU B 1 45 ? 4.867 10.906 -1.726 1 98.81 45 LEU B N 1
ATOM 1440 C CA . LEU B 1 45 ? 6.016 11.758 -1.452 1 98.81 45 LEU B CA 1
ATOM 1441 C C . LEU B 1 45 ? 7.082 11.602 -2.531 1 98.81 45 LEU B C 1
ATOM 1443 O O . LEU B 1 45 ? 7.242 10.523 -3.098 1 98.81 45 LEU B O 1
ATOM 1447 N N . ASP B 1 46 ? 7.805 12.703 -2.781 1 98.38 46 ASP B N 1
ATOM 1448 C CA . ASP B 1 46 ? 9.039 12.547 -3.535 1 98.38 46 ASP B CA 1
ATOM 1449 C C . ASP B 1 46 ? 10.18 12.07 -2.631 1 98.38 46 ASP B C 1
ATOM 1451 O O . ASP B 1 46 ? 9.969 11.812 -1.444 1 98.38 46 ASP B O 1
ATOM 1455 N N . ALA B 1 47 ? 11.352 11.922 -3.215 1 97.94 47 ALA B N 1
ATOM 1456 C CA . ALA B 1 47 ? 12.477 11.344 -2.498 1 97.94 47 ALA B CA 1
ATOM 1457 C C . ALA B 1 47 ? 12.906 12.227 -1.331 1 97.94 47 ALA B C 1
ATOM 1459 O O . ALA B 1 47 ? 13.531 11.758 -0.379 1 97.94 47 ALA B O 1
ATOM 1460 N N . GLY B 1 48 ? 12.562 13.453 -1.379 1 97.44 48 GLY B N 1
ATOM 1461 C CA . GLY B 1 48 ? 12.93 14.391 -0.333 1 97.44 48 GLY B CA 1
ATOM 1462 C C . GLY B 1 48 ? 11.875 14.516 0.751 1 97.44 48 GLY B C 1
ATOM 1463 O O . GLY B 1 48 ? 12.07 15.242 1.729 1 97.44 48 GLY B O 1
ATOM 1464 N N . GLY B 1 49 ? 10.742 13.852 0.591 1 98.25 49 GLY B N 1
ATOM 1465 C CA . GLY B 1 49 ? 9.711 13.867 1.615 1 98.25 49 GLY B CA 1
ATOM 1466 C C . GLY B 1 49 ? 8.641 14.914 1.365 1 98.25 49 GLY B C 1
ATOM 1467 O O . GLY B 1 49 ? 7.809 15.18 2.234 1 98.25 49 GLY B O 1
ATOM 1468 N N . ALA B 1 50 ? 8.68 15.578 0.225 1 98.56 50 ALA B N 1
ATOM 1469 C CA . ALA B 1 50 ? 7.641 16.531 -0.131 1 98.56 50 ALA B CA 1
ATOM 1470 C C . ALA B 1 50 ? 6.418 15.836 -0.709 1 98.56 50 ALA B C 1
ATOM 1472 O O . ALA B 1 50 ? 6.547 14.867 -1.463 1 98.56 50 ALA B O 1
ATOM 1473 N N . ILE B 1 51 ? 5.285 16.406 -0.431 1 98.75 51 ILE B N 1
ATOM 1474 C CA . ILE B 1 51 ? 4.031 15.828 -0.907 1 98.75 51 ILE B CA 1
ATOM 1475 C C . ILE B 1 51 ? 3.859 16.125 -2.393 1 98.75 51 ILE B C 1
ATOM 1477 O O . ILE B 1 51 ? 3.797 17.297 -2.795 1 98.75 51 ILE B O 1
ATOM 1481 N N . LEU B 1 52 ? 3.77 15.117 -3.25 1 98.62 52 LEU B N 1
ATOM 1482 C CA . LEU B 1 52 ? 3.568 15.258 -4.688 1 98.62 52 LEU B CA 1
ATOM 1483 C C . LEU B 1 52 ? 2.09 15.156 -5.043 1 98.62 52 LEU B C 1
ATOM 1485 O O . LEU B 1 52 ? 1.639 15.758 -6.02 1 98.62 52 LEU B O 1
ATOM 1489 N N . ALA B 1 53 ? 1.378 14.367 -4.344 1 98.69 53 ALA B N 1
ATOM 1490 C CA . ALA B 1 53 ? -0.059 14.164 -4.504 1 98.69 53 ALA B CA 1
ATOM 1491 C C . ALA B 1 53 ? -0.701 13.711 -3.195 1 98.69 53 ALA B C 1
ATOM 1493 O O . ALA B 1 53 ? -0.063 13.039 -2.385 1 98.69 53 ALA B O 1
ATOM 1494 N N . ILE B 1 54 ? -1.87 14.07 -3.016 1 98.69 54 ILE B N 1
ATOM 1495 C CA . ILE B 1 54 ? -2.67 13.664 -1.865 1 98.69 54 ILE B CA 1
ATOM 1496 C C . ILE B 1 54 ? -4.141 13.57 -2.264 1 98.69 54 ILE B C 1
ATOM 1498 O O . ILE B 1 54 ? -4.648 14.438 -2.982 1 98.69 54 ILE B O 1
ATOM 1502 N N . SER B 1 55 ? -4.762 12.5 -1.864 1 98.25 55 SER B N 1
ATOM 1503 C CA . SER B 1 55 ? -6.188 12.383 -2.164 1 98.25 55 SER B CA 1
ATOM 1504 C C . SER B 1 55 ? -7.016 13.312 -1.288 1 98.25 55 SER B C 1
ATOM 1506 O O . SER B 1 55 ? -6.602 13.672 -0.185 1 98.25 55 SER B O 1
ATOM 1508 N N . PRO B 1 56 ? -8.203 13.719 -1.824 1 97.19 56 PRO B N 1
ATOM 1509 C CA . PRO B 1 56 ? -9.07 14.547 -0.995 1 97.19 56 PRO B CA 1
ATOM 1510 C C . PRO B 1 56 ? -9.398 13.906 0.351 1 97.19 56 PRO B C 1
ATOM 1512 O O . PRO B 1 56 ? -9.391 14.578 1.382 1 97.19 56 PRO B O 1
ATOM 1515 N N . SER B 1 57 ? -9.695 12.586 0.348 1 96.81 57 SER B N 1
ATOM 1516 C CA . SER B 1 57 ? -10.031 11.891 1.586 1 96.81 57 SER B CA 1
ATOM 1517 C C . SER B 1 57 ? -8.852 11.891 2.555 1 96.81 57 SER B C 1
ATOM 1519 O O . SER B 1 57 ? -9.039 11.938 3.771 1 96.81 57 SER B O 1
ATOM 1521 N N . CYS B 1 58 ? -7.664 11.836 2.064 1 97.75 58 CYS B N 1
ATOM 1522 C CA . CYS B 1 58 ? -6.477 11.883 2.908 1 97.75 58 CYS B CA 1
ATOM 1523 C C . CYS B 1 58 ? -6.293 13.266 3.521 1 97.75 58 CYS B C 1
ATOM 1525 O O . CYS B 1 58 ? -5.992 13.391 4.711 1 97.75 58 CYS B O 1
ATOM 1527 N N . SER B 1 59 ? -6.434 14.258 2.715 1 96.94 59 SER B N 1
ATOM 1528 C CA . SER B 1 59 ? -6.336 15.633 3.201 1 96.94 59 SER B CA 1
ATOM 1529 C C . SER B 1 59 ? -7.352 15.898 4.305 1 96.94 59 SER B C 1
ATOM 1531 O O . SER B 1 59 ? -7.023 16.5 5.324 1 96.94 59 SER B O 1
ATOM 1533 N N . GLU B 1 60 ? -8.5 15.445 4.07 1 94.56 60 GLU B N 1
ATOM 1534 C CA . GLU B 1 60 ? -9.547 15.594 5.074 1 94.56 60 GLU B CA 1
ATOM 1535 C C . GLU B 1 60 ? -9.203 14.836 6.352 1 94.56 60 GLU B C 1
ATOM 1537 O O . GLU B 1 60 ? -9.305 15.375 7.453 1 94.56 60 GLU B O 1
ATOM 154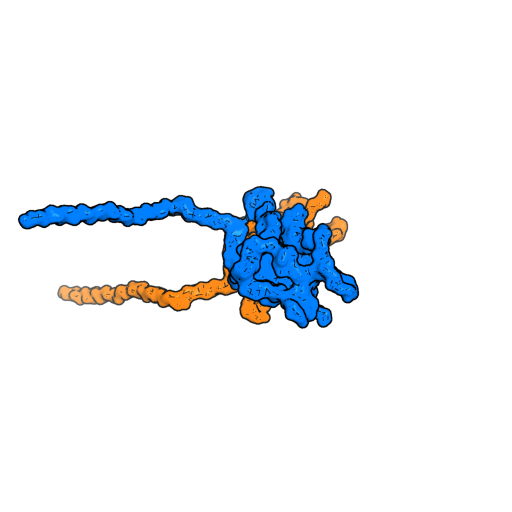2 N N . LEU B 1 61 ? -8.773 13.609 6.242 1 95.69 61 LEU B N 1
ATOM 1543 C CA . LEU B 1 61 ? -8.422 12.758 7.371 1 95.69 61 LEU B CA 1
ATOM 1544 C C . LEU B 1 61 ? -7.348 13.414 8.2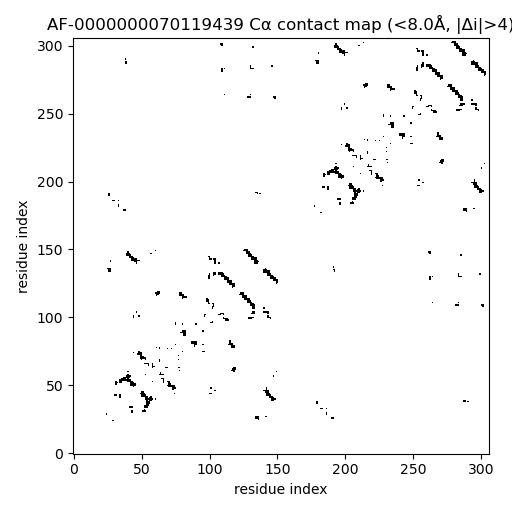34 1 95.69 61 LEU B C 1
ATOM 1546 O O . LEU B 1 61 ? -7.465 13.438 9.461 1 95.69 61 LEU B O 1
ATOM 1550 N N . LEU B 1 62 ? -6.359 13.984 7.543 1 95.88 62 LEU B N 1
ATOM 1551 C CA . LEU B 1 62 ? -5.199 14.516 8.25 1 95.88 62 LEU B CA 1
ATOM 1552 C C . LEU B 1 62 ? -5.402 15.977 8.617 1 95.88 62 LEU B C 1
ATOM 1554 O O . LEU B 1 62 ? -4.539 16.594 9.25 1 95.88 62 LEU B O 1
ATOM 1558 N N . GLY B 1 63 ? -6.535 16.531 8.188 1 93.38 63 GLY B N 1
ATOM 1559 C CA . GLY B 1 63 ? -6.844 17.922 8.508 1 93.38 63 GLY B CA 1
ATOM 1560 C C . GLY B 1 63 ? -5.973 18.906 7.766 1 93.38 63 GLY B C 1
ATOM 1561 O O . GLY B 1 63 ? -5.547 19.922 8.336 1 93.38 63 GLY B O 1
ATOM 1562 N N . LEU B 1 64 ? -5.656 18.672 6.551 1 92.5 64 LEU B N 1
ATOM 1563 C CA . LEU B 1 64 ? -4.727 19.516 5.812 1 92.5 64 LEU B CA 1
ATOM 1564 C C . LEU B 1 64 ? -5.477 20.516 4.953 1 92.5 64 LEU B C 1
ATOM 1566 O O . LEU B 1 64 ? -4.859 21.312 4.234 1 92.5 64 LEU B O 1
ATOM 1570 N N . GLY B 1 65 ? -6.77 20.594 5.059 1 89.19 65 GLY B N 1
ATOM 1571 C CA . GLY B 1 65 ? -7.527 21.516 4.215 1 89.19 65 GLY B CA 1
ATOM 1572 C C . GLY B 1 65 ? -7.57 21.078 2.762 1 89.19 65 GLY B C 1
ATOM 1573 O O . GLY B 1 65 ? -7.719 19.891 2.463 1 89.19 65 GLY B O 1
ATOM 1574 N N . LYS B 1 66 ? -7.465 22.109 1.874 1 91.56 66 LYS B N 1
ATOM 1575 C CA . LYS B 1 66 ? -7.48 21.797 0.448 1 91.56 66 LYS B CA 1
ATOM 1576 C C . LYS B 1 66 ? -6.18 21.125 0.023 1 91.56 66 LYS B C 1
ATOM 1578 O O . LYS B 1 66 ? -5.09 21.594 0.356 1 91.56 66 LYS B O 1
ATOM 1583 N N . PRO B 1 67 ? -6.309 20.031 -0.771 1 90.31 67 PRO B N 1
ATOM 1584 C CA . PRO B 1 67 ? -5.117 19.297 -1.202 1 90.31 67 PRO B CA 1
ATOM 1585 C C . PRO B 1 67 ? -4.051 20.203 -1.807 1 90.31 67 PRO B C 1
ATOM 1587 O O . PRO B 1 67 ? -2.861 20.047 -1.524 1 90.31 67 PRO B O 1
ATOM 1590 N N . ALA B 1 68 ? -4.395 21.141 -2.533 1 89.75 68 ALA B N 1
ATOM 1591 C CA . ALA B 1 68 ? -3.477 22.031 -3.246 1 89.75 68 ALA B CA 1
ATOM 1592 C C . ALA B 1 68 ? -2.559 22.766 -2.275 1 89.75 68 ALA B C 1
ATOM 1594 O O . ALA B 1 68 ? -1.411 23.062 -2.607 1 89.75 68 ALA B O 1
ATOM 1595 N N . GLU B 1 69 ? -3.002 23 -1.092 1 92.12 69 GLU B N 1
ATOM 1596 C CA . GLU B 1 69 ? -2.242 23.766 -0.107 1 92.12 69 GLU B CA 1
ATOM 1597 C C . GLU B 1 69 ? -1.102 22.938 0.477 1 92.12 69 GLU B C 1
ATOM 1599 O O . GLU B 1 69 ? -0.129 23.484 0.995 1 92.12 69 GLU B O 1
ATOM 1604 N N . ALA B 1 70 ? -1.237 21.625 0.375 1 94.69 70 ALA B N 1
ATOM 1605 C CA . ALA B 1 70 ? -0.247 20.734 0.967 1 94.69 70 ALA B CA 1
ATOM 1606 C C . ALA B 1 70 ? 0.83 20.359 -0.047 1 94.69 70 ALA B C 1
ATOM 1608 O O . ALA B 1 70 ? 1.919 19.922 0.329 1 94.69 70 ALA B O 1
ATOM 1609 N N . LEU B 1 71 ? 0.595 20.516 -1.314 1 97.44 71 LEU B N 1
ATOM 1610 C CA . LEU B 1 71 ? 1.491 20.062 -2.367 1 97.44 71 LEU B CA 1
ATOM 1611 C C . LEU B 1 71 ? 2.822 20.797 -2.314 1 97.44 71 LEU B C 1
ATOM 1613 O O . LEU B 1 71 ? 2.854 22.016 -2.111 1 97.44 71 LEU B O 1
ATOM 1617 N N . GLY B 1 72 ? 3.871 20.078 -2.459 1 97.62 72 GLY B N 1
ATOM 1618 C CA . GLY B 1 72 ? 5.207 20.656 -2.514 1 97.62 72 GLY B CA 1
ATOM 1619 C C . GLY B 1 72 ? 5.836 20.828 -1.145 1 97.62 72 GLY B C 1
ATOM 1620 O O . GLY B 1 72 ? 7.047 21.047 -1.033 1 97.62 72 GLY B O 1
ATOM 1621 N N . LYS B 1 73 ? 5.07 20.781 -0.107 1 97.44 73 LYS B N 1
ATOM 1622 C CA . LYS B 1 73 ? 5.578 20.938 1.253 1 97.44 73 LYS B CA 1
ATOM 1623 C C . LYS B 1 73 ? 6.059 19.609 1.814 1 97.44 73 LYS B C 1
ATOM 1625 O O . LYS B 1 73 ? 5.523 18.547 1.466 1 97.44 73 LYS B O 1
ATOM 1630 N N . ARG B 1 74 ? 7.043 19.703 2.727 1 97.38 74 ARG B N 1
ATOM 1631 C CA . ARG B 1 74 ? 7.492 18.5 3.414 1 97.38 74 ARG B CA 1
ATOM 1632 C C . ARG B 1 74 ? 6.395 17.938 4.316 1 97.38 74 ARG B C 1
ATOM 1634 O O . ARG B 1 74 ? 5.73 18.688 5.031 1 97.38 74 ARG B O 1
ATOM 1641 N N . LEU B 1 75 ? 6.219 16.609 4.285 1 97.62 75 LEU B N 1
ATOM 1642 C CA . LEU B 1 75 ? 5.16 15.961 5.051 1 97.62 75 LEU B CA 1
ATOM 1643 C C . LEU B 1 75 ? 5.277 16.297 6.535 1 97.62 75 LEU B C 1
ATOM 1645 O O . LEU B 1 75 ? 4.293 16.672 7.176 1 97.62 75 LEU B O 1
ATOM 1649 N N . THR B 1 76 ? 6.5 16.219 7.074 1 96.19 76 THR B N 1
ATOM 1650 C CA . THR B 1 76 ? 6.73 16.391 8.508 1 96.19 76 THR B CA 1
ATOM 1651 C C . THR B 1 76 ? 6.527 17.859 8.898 1 96.19 76 THR B C 1
ATOM 1653 O O . THR B 1 76 ? 6.34 18.172 10.078 1 96.19 76 THR B O 1
ATOM 1656 N N . ALA B 1 77 ? 6.617 18.781 7.945 1 93.5 77 ALA B N 1
ATOM 1657 C CA . ALA B 1 77 ? 6.363 20.203 8.203 1 93.5 77 ALA B CA 1
ATOM 1658 C C . ALA B 1 77 ? 4.871 20.516 8.109 1 93.5 77 ALA B C 1
ATOM 1660 O O . ALA B 1 77 ? 4.414 21.547 8.609 1 93.5 77 ALA B O 1
ATOM 1661 N N . THR B 1 78 ? 4.148 19.703 7.434 1 94.19 78 THR B N 1
ATOM 1662 C CA . THR B 1 78 ? 2.73 19.922 7.172 1 94.19 78 THR B CA 1
ATOM 1663 C C . THR B 1 78 ? 1.872 19.297 8.266 1 94.19 78 THR B C 1
ATOM 1665 O O . THR B 1 78 ? 0.839 19.859 8.648 1 94.19 78 THR B O 1
ATOM 1668 N N . LEU B 1 79 ? 2.338 18.203 8.82 1 95.19 79 LEU B N 1
ATOM 1669 C CA . LEU B 1 79 ? 1.583 17.484 9.844 1 95.19 79 LEU B CA 1
ATOM 1670 C C . LEU B 1 79 ? 2.039 17.891 11.242 1 95.19 79 LEU B C 1
ATOM 1672 O O . LEU B 1 79 ? 3.232 18.094 11.477 1 95.19 79 LEU B O 1
ATOM 1676 N N . GLN B 1 80 ? 1.143 18.047 12.125 1 94.44 80 GLN B N 1
ATOM 1677 C CA . GLN B 1 80 ? 1.478 18.062 13.547 1 94.44 80 GLN B CA 1
ATOM 1678 C C . GLN B 1 80 ? 1.534 16.656 14.125 1 94.44 80 GLN B C 1
ATOM 1680 O O . GLN B 1 80 ? 0.542 16.156 14.656 1 94.44 80 GLN B O 1
ATOM 1685 N N . LEU B 1 81 ? 2.666 16.031 14.008 1 96.81 81 LEU B N 1
ATOM 1686 C CA . LEU B 1 81 ? 2.889 14.688 14.523 1 96.81 81 LEU B CA 1
ATOM 1687 C C . LEU B 1 81 ? 3.146 14.711 16.016 1 96.81 81 LEU B C 1
ATOM 1689 O O . LEU B 1 81 ? 3.893 15.562 16.516 1 96.81 81 LEU B O 1
ATOM 1693 N N . ILE B 1 82 ? 2.537 13.82 16.703 1 96.88 82 ILE B N 1
ATOM 1694 C CA . ILE B 1 82 ? 2.752 13.719 18.141 1 96.88 82 ILE B CA 1
ATOM 1695 C C . ILE B 1 82 ? 3.123 12.289 18.516 1 96.88 82 ILE B C 1
ATOM 1697 O O . ILE B 1 82 ? 2.912 11.359 17.719 1 96.88 82 ILE B O 1
ATOM 1701 N N . ASP B 1 83 ? 3.785 12.148 19.656 1 95.69 83 ASP B N 1
ATOM 1702 C CA . ASP B 1 83 ? 4.215 10.82 20.078 1 95.69 83 ASP B CA 1
ATOM 1703 C C . ASP B 1 83 ? 3.066 10.055 20.719 1 95.69 83 ASP B C 1
ATOM 1705 O O . ASP B 1 83 ? 1.943 10.555 20.812 1 95.69 83 ASP B O 1
ATOM 1709 N N . PHE B 1 84 ? 3.332 8.828 21.109 1 94.31 84 PHE B N 1
ATOM 1710 C CA . PHE B 1 84 ? 2.273 7.965 21.609 1 94.31 84 PHE B CA 1
ATOM 1711 C C . PHE B 1 84 ? 2.27 7.945 23.141 1 94.31 84 PHE B C 1
ATOM 1713 O O . PHE B 1 84 ? 1.605 7.105 23.75 1 94.31 84 PHE B O 1
ATOM 1720 N N . THR B 1 85 ? 2.959 8.859 23.734 1 92.31 85 THR B N 1
ATOM 1721 C CA . THR B 1 85 ? 2.945 8.953 25.203 1 92.31 85 THR B CA 1
ATOM 1722 C C . THR B 1 85 ? 1.688 9.664 25.688 1 92.31 85 THR B C 1
ATOM 1724 O O . THR B 1 85 ? 0.967 10.273 24.891 1 92.31 85 THR B O 1
ATOM 1727 N N . ALA B 1 86 ? 1.457 9.586 26.984 1 91.62 86 ALA B N 1
ATOM 1728 C CA . ALA B 1 86 ? 0.309 10.25 27.594 1 91.62 86 ALA B CA 1
ATOM 1729 C C . ALA B 1 86 ? 0.376 11.758 27.375 1 91.62 86 ALA B C 1
ATOM 1731 O O . ALA B 1 86 ? -0.655 12.422 27.219 1 91.62 86 ALA B O 1
ATOM 1732 N N . GLY B 1 87 ? 1.548 12.297 27.297 1 91.75 87 GLY B N 1
ATOM 1733 C CA . GLY B 1 87 ? 1.755 13.727 27.156 1 91.75 87 GLY B CA 1
ATOM 1734 C C . GLY B 1 87 ? 1.521 14.219 25.734 1 91.75 87 GLY B C 1
ATOM 1735 O O . GLY B 1 87 ? 1.364 15.422 25.5 1 91.75 87 GLY B O 1
ATOM 1736 N N . ALA B 1 88 ? 1.513 13.273 24.812 1 92.19 88 ALA B N 1
ATOM 1737 C CA . ALA B 1 88 ? 1.277 13.594 23.406 1 92.19 88 ALA B CA 1
ATOM 1738 C C . ALA B 1 88 ? 2.182 14.742 22.953 1 92.19 88 ALA B C 1
ATOM 1740 O O . ALA B 1 88 ? 1.71 15.719 22.375 1 92.19 88 ALA B O 1
ATOM 1741 N N . GLY B 1 89 ? 3.463 14.648 23.172 1 94.25 89 GLY B N 1
ATOM 1742 C CA . GLY B 1 89 ? 4.422 15.664 22.75 1 94.25 89 GLY B CA 1
ATOM 1743 C C . GLY B 1 89 ? 4.75 15.602 21.266 1 94.25 89 GLY B C 1
ATOM 1744 O O . GLY B 1 89 ? 4.477 14.594 20.609 1 94.25 89 GLY B O 1
ATOM 1745 N N . PRO B 1 90 ? 5.246 16.703 20.781 1 95.06 90 PRO B N 1
ATOM 1746 C CA . PRO B 1 90 ? 5.617 16.688 19.359 1 95.06 90 PRO B CA 1
ATOM 1747 C C . PRO B 1 90 ? 6.617 15.586 19.031 1 95.06 90 PRO B C 1
ATOM 1749 O O . PRO B 1 90 ? 7.52 15.305 19.812 1 95.06 90 PRO B O 1
ATOM 1752 N N . LEU B 1 91 ? 6.301 14.859 17.906 1 94.69 91 LEU B N 1
ATOM 1753 C CA . LEU B 1 91 ? 7.273 13.898 17.391 1 94.69 91 LEU B CA 1
ATOM 1754 C C . LEU B 1 91 ? 8.43 14.617 16.703 1 94.69 91 LEU B C 1
ATOM 1756 O O . LEU B 1 91 ? 8.25 15.203 15.633 1 94.69 91 LEU B O 1
ATOM 1760 N N . GLU B 1 92 ? 9.594 14.609 17.297 1 88.75 92 GLU B N 1
ATOM 1761 C CA . GLU B 1 92 ? 10.742 15.336 16.781 1 88.75 92 GLU B CA 1
ATOM 1762 C C . GLU B 1 92 ? 11.594 14.453 15.867 1 88.75 92 GLU B C 1
ATOM 1764 O O . GLU B 1 92 ? 11.445 13.227 15.875 1 88.75 92 GLU B O 1
ATOM 1769 N N . GLU B 1 93 ? 12.398 15.219 15.055 1 85.81 93 GLU B N 1
ATOM 1770 C CA . GLU B 1 93 ? 13.461 14.461 14.398 1 85.81 93 GLU B CA 1
ATOM 1771 C C . GLU B 1 93 ? 14.422 13.859 15.422 1 85.81 93 GLU B C 1
ATOM 1773 O O . GLU B 1 93 ? 14.727 14.484 16.438 1 85.81 93 GLU B O 1
ATOM 1778 N N . PRO B 1 94 ? 14.844 12.68 15.32 1 91.06 94 PRO B N 1
ATOM 1779 C CA . PRO B 1 94 ? 14.875 11.828 14.133 1 91.06 94 PRO B CA 1
ATOM 1780 C C . PRO B 1 94 ? 13.656 10.914 14.023 1 91.06 94 PRO B C 1
ATOM 1782 O O . PRO B 1 94 ? 13.445 10.273 12.992 1 91.06 94 PRO B O 1
ATOM 1785 N N . GLU B 1 95 ? 12.727 10.875 15.094 1 94.06 95 GLU B N 1
ATOM 1786 C CA . GLU B 1 95 ? 11.609 9.93 15.102 1 94.06 95 GLU B CA 1
ATOM 1787 C C . GLU B 1 95 ? 10.625 10.234 13.984 1 94.06 95 GLU B C 1
ATOM 1789 O O . GLU B 1 95 ? 10.039 9.32 13.398 1 94.06 95 GLU B O 1
ATOM 1794 N N . ALA B 1 96 ? 10.461 11.492 13.734 1 95.75 96 ALA B N 1
ATOM 1795 C CA . ALA B 1 96 ? 9.547 11.898 12.672 1 95.75 96 ALA B CA 1
ATOM 1796 C C . ALA B 1 96 ? 9.977 11.328 11.32 1 95.75 96 ALA B C 1
ATOM 1798 O O . ALA B 1 96 ? 9.141 11.102 10.445 1 95.75 96 ALA B O 1
ATOM 1799 N N . GLU B 1 97 ? 11.242 11.055 11.211 1 95.44 97 GLU B N 1
ATOM 1800 C CA . GLU B 1 97 ? 11.773 10.516 9.961 1 95.44 97 GLU B CA 1
ATOM 1801 C C . GLU B 1 97 ? 11.484 9.023 9.836 1 95.44 97 GLU B C 1
ATOM 1803 O O . GLU B 1 97 ? 11.703 8.422 8.781 1 95.44 97 GLU B O 1
ATOM 1808 N N . LEU B 1 98 ? 10.93 8.438 10.906 1 97 98 LEU B N 1
ATOM 1809 C CA . LEU B 1 98 ? 10.727 6.996 10.945 1 97 98 LEU B CA 1
ATOM 1810 C C . LEU B 1 98 ? 9.266 6.641 10.695 1 97 98 LEU B C 1
ATOM 1812 O O . LEU B 1 98 ? 8.883 5.473 10.773 1 97 98 LEU B O 1
ATOM 1816 N N . ILE B 1 99 ? 8.453 7.676 10.383 1 98.38 99 ILE B N 1
ATOM 1817 C CA . ILE B 1 99 ? 7.082 7.348 10.016 1 98.38 99 ILE B CA 1
ATOM 1818 C C . ILE B 1 99 ? 7.062 6.605 8.688 1 98.38 99 ILE B C 1
ATOM 1820 O O . ILE B 1 99 ? 7.957 6.785 7.852 1 98.38 99 ILE B O 1
ATOM 1824 N N . PRO B 1 100 ? 6.055 5.844 8.383 1 98.81 100 PRO B N 1
ATOM 1825 C CA . PRO B 1 100 ? 6.07 4.883 7.277 1 98.81 100 PRO B CA 1
ATOM 1826 C C . PRO B 1 100 ? 6.336 5.539 5.926 1 98.81 100 PRO B C 1
ATOM 1828 O O . PRO B 1 100 ? 7.148 5.043 5.145 1 98.81 100 PRO B O 1
ATOM 1831 N N . PRO B 1 101 ? 5.738 6.707 5.617 1 98.88 101 PRO B N 1
ATOM 1832 C CA . PRO B 1 101 ? 5.988 7.281 4.293 1 98.88 101 PRO B CA 1
ATOM 1833 C C . PRO B 1 101 ? 7.461 7.602 4.055 1 98.88 101 PRO B C 1
ATOM 1835 O O . PRO B 1 101 ? 7.969 7.402 2.949 1 98.88 101 PRO B O 1
ATOM 1838 N N . LEU B 1 102 ? 8.086 8.117 5.082 1 98.75 102 LEU B N 1
ATOM 1839 C CA . LEU B 1 102 ? 9.492 8.484 4.945 1 98.75 102 LEU B CA 1
ATOM 1840 C C . LEU B 1 102 ? 10.383 7.254 5.078 1 98.75 102 LEU B C 1
ATOM 1842 O O . LEU B 1 102 ? 11.406 7.148 4.395 1 98.75 102 LEU B O 1
ATOM 1846 N N . LEU B 1 103 ? 10.008 6.367 5.953 1 98.62 103 LEU B N 1
ATOM 1847 C CA . LEU B 1 103 ? 10.766 5.141 6.176 1 98.62 103 LEU B CA 1
ATOM 1848 C C . LEU B 1 103 ? 10.859 4.32 4.895 1 98.62 103 LEU B C 1
ATOM 1850 O O . LEU B 1 103 ? 11.906 3.74 4.594 1 98.62 103 LEU B O 1
ATOM 1854 N N . ALA B 1 104 ? 9.773 4.25 4.125 1 98.75 104 ALA B N 1
ATOM 1855 C CA . ALA B 1 104 ? 9.758 3.494 2.877 1 98.75 104 ALA B CA 1
ATOM 1856 C C . ALA B 1 104 ? 10.773 4.055 1.886 1 98.75 104 ALA B C 1
ATOM 1858 O O . ALA B 1 104 ? 11.438 3.297 1.174 1 98.75 104 ALA B O 1
ATOM 1859 N N . VAL B 1 105 ? 10.867 5.367 1.855 1 98.56 105 VAL B N 1
ATOM 1860 C CA . VAL B 1 105 ? 11.844 5.984 0.964 1 98.56 105 VAL B CA 1
ATOM 1861 C C . VAL B 1 105 ? 13.258 5.656 1.441 1 98.56 105 VAL B C 1
ATOM 1863 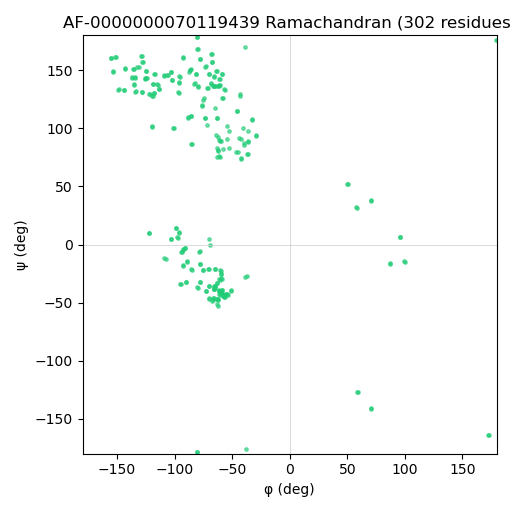O O . VAL B 1 105 ? 14.094 5.203 0.657 1 98.56 105 VAL B O 1
ATOM 1866 N N . ARG B 1 106 ? 13.492 5.832 2.648 1 97.62 106 ARG B N 1
ATOM 1867 C CA . ARG B 1 106 ? 14.828 5.711 3.225 1 97.62 106 ARG B CA 1
ATOM 1868 C C . ARG B 1 106 ? 15.336 4.277 3.133 1 97.62 106 ARG B C 1
ATOM 1870 O O . ARG B 1 106 ? 16.5 4.047 2.793 1 97.62 106 ARG B O 1
ATOM 1877 N N . THR B 1 107 ? 14.5 3.314 3.492 1 97.12 107 THR B N 1
ATOM 1878 C CA . THR B 1 107 ? 14.93 1.922 3.566 1 97.12 107 THR B CA 1
ATOM 1879 C C . THR B 1 107 ? 14.734 1.226 2.223 1 97.12 107 THR B C 1
ATOM 1881 O O . THR B 1 107 ? 15.258 0.129 2.006 1 97.12 107 THR B O 1
ATOM 1884 N N . GLU B 1 108 ? 13.961 1.843 1.323 1 97.81 108 GLU B N 1
ATOM 1885 C CA . GLU B 1 108 ? 13.609 1.28 0.021 1 97.81 108 GLU B CA 1
ATOM 1886 C C . GLU B 1 108 ? 12.906 -0.063 0.171 1 97.81 108 GLU B C 1
ATOM 1888 O O . GLU B 1 108 ? 13.102 -0.97 -0.639 1 97.81 108 GLU B O 1
ATOM 1893 N N . ARG B 1 109 ? 12.164 -0.155 1.281 1 97.81 109 ARG B N 1
ATOM 1894 C CA . ARG B 1 109 ? 11.383 -1.343 1.601 1 97.81 109 ARG B CA 1
ATOM 1895 C C . ARG B 1 109 ? 9.938 -0.975 1.932 1 97.81 109 ARG B C 1
ATOM 1897 O O . ARG B 1 109 ? 9.625 0.195 2.172 1 97.81 109 ARG B O 1
ATOM 1904 N N . LEU B 1 110 ? 9.07 -2.021 1.872 1 98.75 110 LEU B N 1
ATOM 1905 C CA . LEU B 1 110 ? 7.719 -1.807 2.369 1 98.75 110 LEU B CA 1
ATOM 1906 C C . LEU B 1 110 ? 7.734 -1.442 3.85 1 98.75 110 LEU B C 1
ATOM 1908 O O . LEU B 1 110 ? 8.539 -1.977 4.617 1 98.75 110 LEU B O 1
ATOM 1912 N N . ALA B 1 111 ? 6.836 -0.526 4.23 1 98.81 111 ALA B N 1
ATOM 1913 C CA . ALA B 1 111 ? 6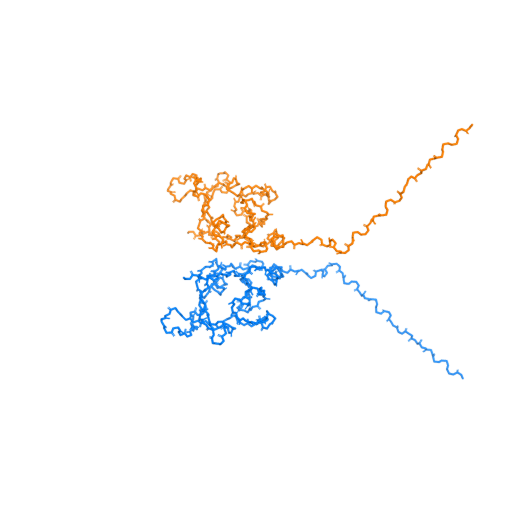.738 -0.11 5.625 1 98.81 111 ALA B CA 1
ATOM 1914 C C . ALA B 1 111 ? 5.285 -0.066 6.086 1 98.81 111 ALA B C 1
ATOM 1916 O O . ALA B 1 111 ? 4.387 0.266 5.305 1 98.81 111 ALA B O 1
ATOM 1917 N N . ARG B 1 112 ? 5.094 -0.441 7.312 1 98.75 112 ARG B N 1
ATOM 1918 C CA . ARG B 1 112 ? 3.812 -0.256 7.988 1 98.75 112 ARG B CA 1
ATOM 1919 C C . ARG B 1 112 ? 4.012 0.242 9.414 1 98.75 112 ARG B C 1
ATOM 1921 O O . ARG B 1 112 ? 4.941 -0.188 10.102 1 98.75 112 ARG B O 1
ATOM 1928 N N . GLY B 1 113 ? 3.133 1.09 9.844 1 98.38 113 GLY B N 1
ATOM 1929 C CA . GLY B 1 113 ? 3.168 1.578 11.219 1 98.38 113 GLY B CA 1
ATOM 1930 C C . GLY B 1 113 ? 2.057 2.562 11.523 1 98.38 113 GLY B C 1
ATOM 1931 O O . GLY B 1 113 ? 1.281 2.932 10.641 1 98.38 113 GLY B O 1
ATOM 1932 N N . LEU B 1 114 ? 2.037 2.932 12.805 1 98.12 114 LEU B N 1
ATOM 1933 C CA . LEU B 1 114 ? 1.06 3.912 13.266 1 98.12 114 LEU B CA 1
ATOM 1934 C C . LEU B 1 114 ? 1.662 5.312 13.281 1 98.12 114 LEU B C 1
ATOM 1936 O O . LEU B 1 114 ? 2.863 5.473 13.508 1 98.12 114 LEU B O 1
ATOM 1940 N N . MET B 1 115 ? 0.847 6.219 12.961 1 97.69 115 MET B N 1
ATOM 1941 C CA . MET B 1 115 ? 1.142 7.637 13.141 1 97.69 115 MET B CA 1
ATOM 1942 C C . MET B 1 115 ? 0.047 8.32 13.953 1 97.69 115 MET B C 1
ATOM 1944 O O . MET B 1 115 ? -1.131 7.98 13.828 1 97.69 115 MET B O 1
ATOM 1948 N N . ARG B 1 116 ? 0.473 9.219 14.758 1 97.19 116 ARG B N 1
ATOM 1949 C CA . ARG B 1 116 ? -0.472 10.039 15.508 1 97.19 116 ARG B CA 1
ATOM 1950 C C . ARG B 1 116 ? -0.335 11.508 15.148 1 97.19 116 ARG B C 1
ATOM 1952 O O . ARG B 1 116 ? 0.776 12.039 15.094 1 97.19 116 ARG B O 1
ATOM 1959 N N . VAL B 1 117 ? -1.511 12.141 14.844 1 96.62 117 VAL B N 1
ATOM 1960 C CA . VAL B 1 117 ? -1.482 13.516 14.352 1 96.62 117 VAL B CA 1
ATOM 1961 C C . VAL B 1 117 ? -2.564 14.336 15.055 1 96.62 117 VAL B C 1
ATOM 1963 O O . VAL B 1 117 ? -3.537 13.781 15.57 1 96.62 117 VAL B O 1
ATOM 1966 N N . VAL B 1 118 ? -2.273 15.578 15.164 1 95.06 118 VAL B N 1
ATOM 1967 C CA . VAL B 1 118 ? -3.312 16.547 15.508 1 95.06 118 VAL B CA 1
ATOM 1968 C C . VAL B 1 118 ? -3.77 17.281 14.25 1 95.06 118 VAL B C 1
ATOM 1970 O O . VAL B 1 118 ? -3.074 18.172 13.75 1 95.06 118 VAL B O 1
ATOM 1973 N N . PRO B 1 119 ? -4.922 16.875 13.672 1 89.88 119 PRO B N 1
ATOM 1974 C CA . PRO B 1 119 ? -5.344 17.406 12.375 1 89.88 119 PRO B CA 1
ATOM 1975 C C . PRO B 1 119 ? -5.594 18.906 12.414 1 89.88 119 PRO B C 1
ATOM 1977 O O . PRO B 1 119 ? -5.309 19.609 11.438 1 89.88 119 PRO B O 1
ATOM 1980 N N . ASP B 1 120 ? -6.316 19.484 13.188 1 81.31 120 ASP B N 1
ATOM 1981 C CA . ASP B 1 120 ? -6.59 20.906 13.352 1 81.31 120 ASP B CA 1
ATOM 1982 C C . ASP B 1 120 ? -6.469 21.328 14.812 1 81.31 120 ASP B C 1
ATOM 1984 O O . ASP B 1 120 ? -6.598 20.5 15.711 1 81.31 120 ASP B O 1
ATOM 1988 N N . ALA B 1 121 ? -6.137 22.625 14.742 1 75 121 ALA B N 1
ATOM 1989 C CA . ALA B 1 121 ? -6.09 23.141 16.109 1 75 121 ALA B CA 1
ATOM 1990 C C . ALA B 1 121 ? -7.43 22.953 16.812 1 75 121 ALA B C 1
ATOM 1992 O O . ALA B 1 121 ? -8.484 23.219 16.234 1 75 121 ALA B O 1
ATOM 1993 N N . GLY B 1 122 ? -7.332 22.328 17.938 1 78.38 122 GLY B N 1
ATOM 1994 C CA . GLY B 1 122 ? -8.531 22.156 18.75 1 78.38 122 GLY B CA 1
ATOM 1995 C C . GLY B 1 122 ? -9.172 20.797 18.609 1 78.38 122 GLY B C 1
ATOM 1996 O O . GLY B 1 122 ? -10.047 20.422 19.391 1 78.38 122 GLY B O 1
ATOM 1997 N N . ARG B 1 123 ? -8.758 20.125 17.609 1 84.38 123 ARG B N 1
ATOM 1998 C CA . ARG B 1 123 ? -9.297 18.781 17.422 1 84.38 123 ARG B CA 1
ATOM 1999 C C . ARG B 1 123 ? -8.484 17.766 18.203 1 84.38 123 ARG B C 1
ATOM 2001 O O . ARG B 1 123 ? -7.293 17.969 18.469 1 84.38 123 ARG B O 1
ATOM 2008 N N . ALA B 1 124 ? -9.156 16.703 18.656 1 91.38 124 ALA B N 1
ATOM 2009 C CA . ALA B 1 124 ? -8.492 15.602 19.359 1 91.38 124 ALA B CA 1
ATOM 2010 C C . ALA B 1 124 ? -7.484 14.906 18.438 1 91.38 124 ALA B C 1
ATOM 2012 O O . ALA B 1 124 ? -7.668 14.859 17.219 1 91.38 124 ALA B O 1
ATOM 2013 N N . PRO B 1 125 ? -6.441 14.391 19.062 1 94.75 125 PRO B N 1
ATOM 2014 C CA . PRO B 1 125 ? -5.457 13.641 18.281 1 94.75 125 PRO B CA 1
ATOM 2015 C C . PRO B 1 125 ? -6.07 12.445 17.547 1 94.75 125 PRO B C 1
ATOM 2017 O O . PRO B 1 125 ? -7.02 11.836 18.047 1 94.75 125 PRO B O 1
ATOM 2020 N N . LEU B 1 126 ? -5.527 12.195 16.422 1 95.75 126 LEU B N 1
ATOM 2021 C CA . LEU B 1 126 ? -5.953 11.078 15.578 1 95.75 126 LEU B CA 1
ATOM 2022 C C . LEU B 1 126 ? -4.805 10.102 15.359 1 95.75 126 LEU B C 1
ATOM 2024 O O . LEU B 1 126 ? -3.693 10.508 15.016 1 95.75 126 LEU B O 1
ATOM 2028 N N . THR B 1 127 ? -5.074 8.781 15.641 1 97.06 127 THR B N 1
ATOM 2029 C CA . THR B 1 127 ? -4.133 7.73 15.266 1 97.06 127 THR B CA 1
ATOM 2030 C C . THR B 1 127 ? -4.535 7.09 13.938 1 97.06 127 THR B C 1
ATOM 2032 O O . THR B 1 127 ? -5.703 6.75 13.742 1 97.06 127 THR B O 1
ATOM 2035 N N . VAL B 1 128 ? -3.547 6.996 13.078 1 98.06 128 VAL B N 1
ATOM 2036 C CA . VAL B 1 128 ? -3.803 6.348 11.797 1 98.06 128 VAL B CA 1
ATOM 2037 C C . VAL B 1 128 ? -2.809 5.203 11.586 1 98.06 128 VAL B C 1
ATOM 2039 O O . VAL B 1 128 ? -1.675 5.266 12.07 1 98.06 128 VAL B O 1
ATOM 2042 N N . ASP B 1 129 ? -3.318 4.125 10.969 1 98.69 129 ASP B N 1
ATOM 2043 C CA . ASP B 1 129 ? -2.486 3.074 10.391 1 98.69 129 ASP B CA 1
ATOM 2044 C C . ASP B 1 129 ? -2.014 3.459 8.992 1 98.69 129 ASP B C 1
ATOM 2046 O O . ASP B 1 129 ? -2.748 4.102 8.234 1 98.69 129 ASP B O 1
ATOM 2050 N N . ALA B 1 130 ? -0.765 3.191 8.688 1 98.94 130 ALA B N 1
ATOM 2051 C CA . ALA B 1 130 ? -0.202 3.547 7.387 1 98.94 130 ALA B CA 1
ATOM 2052 C C . ALA B 1 130 ? 0.591 2.385 6.797 1 98.94 130 ALA B C 1
ATOM 2054 O O . ALA B 1 130 ? 1.36 1.727 7.5 1 98.94 130 ALA B O 1
ATOM 2055 N N . ILE B 1 131 ? 0.335 2.084 5.523 1 98.94 131 ILE B N 1
ATOM 2056 C CA . ILE B 1 131 ? 1.217 1.214 4.75 1 98.94 131 ILE B CA 1
ATOM 2057 C C . ILE B 1 131 ? 1.855 2.006 3.613 1 98.94 131 ILE B C 1
ATOM 2059 O O . ILE B 1 131 ? 1.191 2.82 2.967 1 98.94 131 ILE B O 1
ATOM 2063 N N . SER B 1 132 ? 3.174 1.786 3.381 1 98.94 132 SER B N 1
ATOM 2064 C CA . SER B 1 132 ? 3.914 2.576 2.402 1 98.94 132 SER B CA 1
ATOM 2065 C C . SER B 1 132 ? 4.793 1.688 1.527 1 98.94 132 SER B C 1
ATOM 2067 O O . SER B 1 132 ? 5.406 0.736 2.016 1 98.94 132 SER B O 1
ATOM 2069 N N . THR B 1 133 ? 4.809 1.97 0.277 1 98.88 133 THR B N 1
ATOM 2070 C CA . THR B 1 133 ? 5.703 1.326 -0.68 1 98.88 133 THR B CA 1
ATOM 2071 C C . THR B 1 133 ? 6.633 2.35 -1.324 1 98.88 133 THR B C 1
ATOM 2073 O O . THR B 1 133 ? 6.215 3.467 -1.636 1 98.88 133 THR B O 1
ATOM 2076 N N . PRO B 1 134 ? 7.902 1.991 -1.485 1 98.81 134 PRO B N 1
ATOM 2077 C CA . PRO B 1 134 ? 8.742 2.838 -2.334 1 98.81 134 PRO B CA 1
ATOM 2078 C C . PRO B 1 134 ? 8.305 2.826 -3.797 1 98.81 134 PRO B C 1
ATOM 2080 O O . PRO B 1 134 ? 7.801 1.811 -4.285 1 98.81 134 PRO B O 1
ATOM 2083 N N . LEU B 1 135 ? 8.438 3.953 -4.445 1 98.69 135 LEU B N 1
ATOM 2084 C CA . LEU B 1 135 ? 8.164 4.09 -5.875 1 98.69 135 LEU B CA 1
ATOM 2085 C C . LEU B 1 135 ? 9.461 4.277 -6.656 1 98.69 135 LEU B C 1
ATOM 2087 O O . LEU B 1 135 ? 10.367 4.996 -6.211 1 98.69 135 LEU B O 1
ATOM 2091 N N . LEU B 1 136 ? 9.406 3.711 -7.828 1 97.31 136 LEU B N 1
ATOM 2092 C CA . LEU B 1 136 ? 10.672 3.605 -8.555 1 97.31 136 LEU B CA 1
ATOM 2093 C C . LEU B 1 136 ? 10.719 4.605 -9.703 1 97.31 136 LEU B C 1
ATOM 2095 O O . LEU B 1 136 ? 9.688 4.93 -10.297 1 97.31 136 LEU B O 1
ATOM 2099 N N . ALA B 1 137 ? 11.828 5.141 -10.031 1 95.12 137 ALA B N 1
ATOM 2100 C CA . ALA B 1 137 ? 12.281 5.738 -11.289 1 95.12 137 ALA B CA 1
ATOM 2101 C C . ALA B 1 137 ? 13.5 5.012 -11.836 1 95.12 137 ALA B C 1
ATOM 2103 O O . ALA B 1 137 ? 14.633 5.293 -11.438 1 95.12 137 ALA B O 1
ATOM 2104 N N . GLY B 1 138 ? 13.227 4.145 -12.852 1 91.94 138 GLY B N 1
ATOM 2105 C CA . GLY B 1 138 ? 14.305 3.23 -13.188 1 91.94 138 GLY B CA 1
ATOM 2106 C C . GLY B 1 138 ? 14.727 2.342 -12.039 1 91.94 138 GLY B C 1
ATOM 2107 O O . GLY B 1 138 ? 13.891 1.66 -11.438 1 91.94 138 GLY B O 1
ATOM 2108 N N . ASP B 1 139 ? 15.984 2.312 -11.719 1 91.44 139 ASP B N 1
ATOM 2109 C CA . ASP B 1 139 ? 16.484 1.442 -10.656 1 91.44 139 ASP B CA 1
ATOM 2110 C C . ASP B 1 139 ? 16.609 2.197 -9.336 1 91.44 139 ASP B C 1
ATOM 2112 O O . ASP B 1 139 ? 17.078 1.647 -8.344 1 91.44 139 ASP B O 1
ATOM 2116 N N . ARG B 1 140 ? 16.062 3.367 -9.328 1 95.62 140 ARG B N 1
ATOM 2117 C CA . ARG B 1 140 ? 16.203 4.18 -8.125 1 95.62 140 ARG B CA 1
ATOM 2118 C C . ARG B 1 140 ? 14.828 4.465 -7.508 1 95.62 140 ARG B C 1
ATOM 2120 O O . ARG B 1 140 ? 13.844 4.621 -8.227 1 95.62 140 ARG B O 1
ATOM 2127 N N . VAL B 1 141 ? 14.898 4.531 -6.152 1 97.69 141 VAL B N 1
ATOM 2128 C CA . VAL B 1 141 ? 13.688 4.973 -5.457 1 97.69 141 VAL B CA 1
ATOM 2129 C C . VAL B 1 141 ? 13.508 6.477 -5.637 1 97.69 141 VAL B C 1
ATOM 2131 O O . VAL B 1 141 ? 14.398 7.262 -5.309 1 97.69 141 VAL B O 1
ATOM 2134 N N . ALA B 1 142 ? 12.312 6.852 -6.133 1 98 142 ALA B N 1
ATOM 2135 C CA . ALA B 1 142 ? 12.023 8.25 -6.453 1 98 142 ALA B CA 1
ATOM 2136 C C . ALA B 1 142 ? 11.023 8.844 -5.469 1 98 142 ALA B C 1
ATOM 2138 O O . ALA B 1 142 ? 10.758 10.047 -5.488 1 98 142 ALA B O 1
ATOM 2139 N N . GLY B 1 143 ? 10.375 8.062 -4.648 1 98.69 143 GLY B N 1
ATOM 2140 C CA . GLY B 1 143 ? 9.367 8.484 -3.689 1 98.69 143 GLY B CA 1
ATOM 2141 C C . GLY B 1 143 ? 8.672 7.324 -3.002 1 98.69 143 GLY B C 1
ATOM 2142 O O . GLY B 1 143 ? 9.219 6.219 -2.939 1 98.69 143 GLY B O 1
ATOM 2143 N N . SER B 1 144 ? 7.582 7.648 -2.412 1 98.88 144 SER B N 1
ATOM 2144 C CA . SER B 1 144 ? 6.773 6.613 -1.773 1 98.88 144 SER B CA 1
ATOM 2145 C C . SER B 1 144 ? 5.285 6.895 -1.935 1 98.88 144 SER B C 1
ATOM 2147 O O . SER B 1 144 ? 4.883 8.039 -2.148 1 98.88 144 SER B O 1
ATOM 2149 N N . MET B 1 145 ? 4.527 5.836 -1.938 1 98.94 145 MET B N 1
ATOM 2150 C CA . MET B 1 145 ? 3.074 5.922 -1.846 1 98.94 145 MET B CA 1
ATOM 2151 C C . MET B 1 145 ? 2.576 5.316 -0.537 1 98.94 145 MET B C 1
ATOM 2153 O O . MET B 1 145 ? 3.029 4.246 -0.13 1 98.94 145 MET B O 1
ATOM 2157 N N . THR B 1 146 ? 1.67 6.035 0.123 1 98.94 146 THR B N 1
ATOM 2158 C CA . THR B 1 146 ? 1.156 5.613 1.422 1 98.94 146 THR B CA 1
ATOM 2159 C C . THR B 1 146 ? -0.37 5.602 1.423 1 98.94 146 THR B C 1
ATOM 2161 O O . THR B 1 146 ? -1.002 6.523 0.903 1 98.94 146 THR B O 1
ATOM 2164 N N . PHE B 1 147 ? -0.936 4.531 1.881 1 98.94 147 PHE B N 1
ATOM 2165 C CA . PHE B 1 147 ? -2.354 4.469 2.219 1 98.94 147 PHE B CA 1
ATOM 2166 C C . PHE B 1 147 ? -2.557 4.562 3.725 1 98.94 147 PHE B C 1
ATOM 2168 O O . PHE B 1 147 ? -1.79 3.986 4.5 1 98.94 147 PHE B O 1
ATOM 2175 N N . LEU B 1 148 ? -3.615 5.277 4.133 1 98.81 148 LEU B N 1
ATOM 2176 C CA . LEU B 1 148 ? -3.893 5.508 5.547 1 98.81 148 LEU B CA 1
ATOM 2177 C C . LEU B 1 148 ? -5.301 5.051 5.902 1 98.81 148 LEU B C 1
ATOM 2179 O O . LEU B 1 148 ? -6.203 5.078 5.062 1 98.81 148 LEU B O 1
ATOM 2183 N N . SER B 1 149 ? -5.473 4.625 7.105 1 98.25 149 SER B N 1
ATOM 2184 C CA . SER B 1 149 ? -6.77 4.301 7.684 1 98.25 149 SER B CA 1
ATOM 2185 C C . SER B 1 149 ? -6.828 4.684 9.156 1 98.25 149 SER B C 1
ATOM 2187 O O . SER B 1 149 ? -5.891 4.418 9.914 1 98.25 149 SER B O 1
ATOM 2189 N N . PRO B 1 150 ? -7.945 5.379 9.555 1 97.19 150 PRO B N 1
ATOM 2190 C CA . PRO B 1 150 ? -8.062 5.664 10.984 1 97.19 150 PRO B CA 1
ATOM 2191 C C . PRO B 1 150 ? -8.117 4.395 11.836 1 97.19 150 PRO B C 1
ATOM 2193 O O . PRO B 1 150 ? -8.711 3.396 11.422 1 97.19 150 PRO B O 1
ATOM 2196 N N . VAL B 1 151 ? -7.375 4.445 12.961 1 94.94 151 VAL B N 1
ATOM 2197 C CA . VAL B 1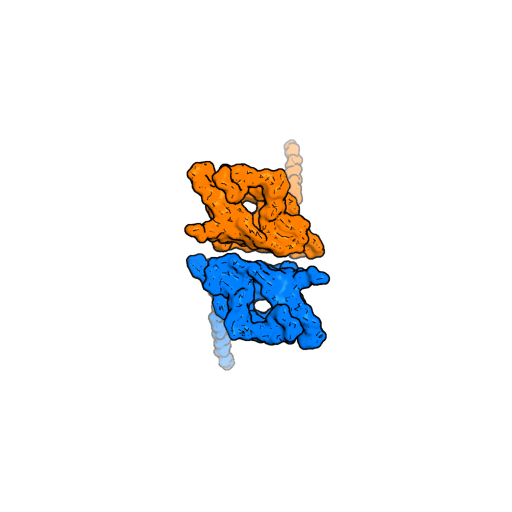 151 ? -7.469 3.365 13.938 1 94.94 151 VAL B CA 1
ATOM 2198 C C . VAL B 1 151 ? -8.625 3.633 14.898 1 94.94 151 VAL B C 1
ATOM 2200 O O . VAL B 1 151 ? -8.719 4.715 15.477 1 94.94 151 VAL B O 1
ATOM 2203 N N . HIS B 1 152 ? -9.664 2.822 14.781 1 79.88 152 HIS B N 1
ATOM 2204 C CA . HIS B 1 152 ? -10.789 3.027 15.688 1 79.88 152 HIS B CA 1
ATOM 2205 C C . HIS B 1 152 ? -10.594 2.25 16.984 1 79.88 152 HIS B C 1
ATOM 2207 O O . HIS B 1 152 ? -10.281 1.059 16.969 1 79.88 152 HIS B O 1
ATOM 2213 N N . TYR B 1 153 ? -10.32 3.012 18.125 1 58.28 153 TYR B N 1
ATOM 2214 C CA . TYR B 1 153 ? -10.266 2.449 19.469 1 58.28 153 TYR B CA 1
ATOM 2215 C C . TYR B 1 153 ? -11.664 2.246 20.047 1 58.28 153 TYR B C 1
ATOM 2217 O O . TYR B 1 153 ? -12.602 2.959 19.672 1 58.28 153 TYR B O 1
#

Sequence (306 aa):
MAHVELSLSGAFVPQARTPAEAEFITGIERWAGTVAVADEPCLILDAGGAILAISPSCSELLGLGKPAEALGKRLTATLQLIDFTAGAGPLEEPEAELIPPLLAVRTERLARGLMRVVPDAGRAPLTVDAISTPLLAGDRVAGSMTFLSPVHYMAHVELSLSGAFVPQARTPAEAEFITGIERWAGTVAVADEPCLILDAGGAILAISPSCSELLGLGKPAEALGKRLTATLQLIDFTAGAGPLEEPEAELIPPLLAVRTERLARGLMRVVPDAGRAPLTVDAISTPLLAGDRVAGSMTFLSPVHY

InterPro domains:
  IPR035965 PAS domain superfamily [SSF55785] (17-77)

Secondary structure (DSSP, 8-state):
------------------GGGS----HHHHHHHHHTT-SS-EEEEETTSBEEEE-HHHHHHHT--SHHHHTTSBHHHHS-BB-SSTT--B--TTGGGGSHHHHHHHHSS-EEEEEEE--STTSPPEEEEEEEEEEEETTEEEEEEEEEEE---/------------------GGG-----HHHHHHHHHTT-SS-EEEEETTSBEEEE-HHHHHHHT--SHHHHTTSBHHHHS-EE-SSTT--B--TTGGGGSHHHHHHHHSS-EEEEEEE--STTSPPEEEEEEEEEEEETTEEEEEEEEEEE---

Nearest PDB structures (foldseek):
  6zj8-assembly7_G  TM=6.626E-01  e=8.792E-05  Bordetella pertussis Tohama I
  6zj8-assembly8_H  TM=7.798E-01  e=3.290E-04  Bordetella pertussis Tohama I
  7vni-assembly1_B  TM=7.627E-01  e=2.381E-03  Drosophila melanogaster
  7vni-assembly2_A  TM=7.528E-01  e=3.213E-03  Drosophila melanogaster
  7vnh-assembly1_A  TM=7.627E-01  e=3.026E-03  Drosophila melanogaster

Foldseek 3Di:
DPPPPPPPDDDPPVPPPPPVPPVPQFPLNVVQVQQCDDPFFKFKAFLVQATQHTYPVVCVQLQQPDRVNRGRDHPLVRWQWFDPDPVRHGDDPPRSCCAQQNVCSVVVAKDWDKTWTDNDVPDDIWIKIKIKHFDDDVVHGTIMMMTIDTDDD/DPPPPPPPDDDPPVPPPPPVPPVPQFPLNVVQVQQCDDPFFKFKAFLVQATQHTYPVVCVQLQQPDRVNRGRDHPLVRWQWFDPDPVRHGDDPPRSCCAQQNVCSVVVAKDWDKTWTDNDVPDDIWIKIKIKHFDDDVVHGTIMMMTIDTDDD

Radius of gyration: 25.49 Å; Cα contacts (8 Å, |Δi|>4): 635; chains: 2; bounding box: 50×90×98 Å

Solvent-accessible surface area (backbone atoms only — not comparable to full-atom values): 16939 Å² total; per-residue (Å²): 135,82,77,76,78,77,75,78,77,81,79,78,65,75,71,70,75,57,79,80,65,59,74,76,75,49,63,60,53,51,52,32,60,48,32,44,71,29,78,54,27,25,38,28,29,36,69,85,38,22,25,69,25,39,1,56,47,27,21,56,72,55,40,55,58,58,48,78,77,46,50,69,37,42,49,79,78,71,47,50,41,28,42,92,53,95,80,48,44,75,43,47,84,71,60,53,55,60,37,26,55,46,32,4,43,75,68,65,35,78,27,69,44,73,46,37,32,41,32,42,92,89,48,73,74,42,48,30,40,33,42,13,38,45,32,51,53,85,96,37,75,46,11,16,41,29,43,51,43,77,58,84,130,134,86,77,78,78,79,77,78,76,82,81,79,64,77,70,71,75,55,78,79,66,59,72,75,74,49,63,60,53,51,51,32,61,50,31,46,70,31,77,54,26,25,37,27,30,36,69,86,39,24,25,71,24,39,2,57,49,26,20,55,71,54,40,56,59,59,48,76,75,46,49,70,37,42,49,78,78,72,48,49,42,28,42,91,53,96,80,48,47,74,44,47,84,71,61,54,55,61,36,26,57,49,31,3,43,74,69,66,34,79,28,69,42,73,48,36,31,40,32,42,94,90,48,72,74,42,49,30,40,34,42,14,36,45,32,53,55,86,96,37,76,44,11,18,42,29,43,52,44,76,60,84,130

pLDDT: mean 85.95,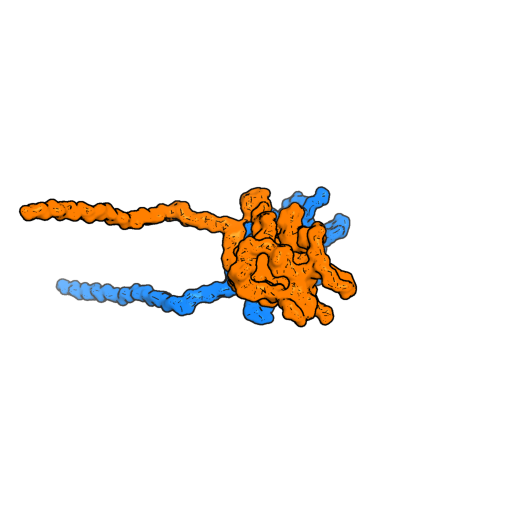 std 22.45, range [25.62, 98.94]